Protein AF-A0A8J8C0B4-F1 (afdb_monomer)

Secondary structure (DSSP, 8-state):
--------PPSS-EEEEEEEE-SS---TTS-EEEEEEEES--THHHHHHHHHHHHHHHTT-HHHHHHHHHHHHHHHHHTT-HHHHHHHHHHHHHHHHHHHHHHHHHHHHHHHHTT-HHHHHHHHHHHHHHHHHHT-HHHHHHHHHHHHHHHHHHHT---HHHHHHHHHHHHHHHHHHHHHHHTS------------------------------PPP--------------THHHHHHHHHHHHHHHHS-HHHHHH-HHHHHHHHHHHHHHHHHSPPSS-HHHHHHHHHHHHHHHHHHHS--

Radius of gyration: 40.55 Å; Cα contacts (8 Å, |Δi|>4): 264; chains: 1; bounding box: 130×54×114 Å

Mean predicted aligned error: 18.93 Å

Foldseek 3Di:
DDDDDDDDDDQDWDKDKDWDADDDDPPPPDRIDIDIDIQADDLVQLVVLQLVLLVCVVVLVLVSSLVSLVVSLVSCVNRSNPLSNVLSVVSNVLSVLSVQLVVLQVQLVVCVVVVVLVSSLVSLVVSLVSCVVLLQVQSNVVSVVSNVVSVVSVVPPPPVVVVVVVVVVVVVVVVVVVVVVVVDDDDDDDDDDDDDDDDDDDDDDDDDDDDDDDDDDDDDDPPPPPPPPPDCVVLVVLLVLLVVLLVCLDLVNCSVPLSVLSSSLSNSVNVLVVDDPPPDPVSNVSSVVSSVVSCCSNSNDD

Nearest PDB structures (foldseek):
  4wnd-assembly1_A  TM=2.593E-01  e=3.132E-01  Homo sapiens
  8w15-assembly1_B  TM=2.850E-01  e=1.643E+00  Homo sapiens
  8e0m-assembly4_L  TM=2.192E-01  e=2.899E+00  synthetic construct

Solvent-accessible surface area (backbone atoms only — not comparable to full-atom values): 17662 Å² total; per-residue (Å²): 131,93,84,86,87,86,85,82,84,71,96,62,78,45,74,50,72,50,74,50,71,69,89,83,70,96,60,93,82,74,55,65,56,72,50,76,49,68,45,43,81,76,53,66,65,23,54,50,32,38,53,52,16,52,54,29,44,77,70,69,39,25,70,63,14,24,56,27,13,50,52,14,20,52,44,17,51,76,43,69,35,62,67,57,18,54,53,22,46,52,52,23,52,50,22,50,53,50,43,52,26,50,50,28,41,52,52,13,50,52,28,41,77,70,68,38,22,70,63,11,28,53,26,15,47,54,18,18,52,48,24,51,75,56,22,32,48,49,61,17,48,56,25,46,52,54,22,52,54,23,52,55,60,58,72,61,72,70,57,68,71,56,57,56,51,53,54,52,52,54,50,50,52,52,51,53,54,53,56,60,61,66,73,67,73,88,83,92,86,92,85,88,83,91,80,89,88,88,87,80,84,88,82,88,85,84,86,84,88,88,82,90,80,81,88,75,90,70,92,73,72,86,71,70,71,71,75,75,81,77,52,75,62,58,59,52,52,50,38,50,53,43,51,53,45,53,68,65,56,35,69,73,48,30,74,79,36,43,72,61,48,48,21,51,51,37,34,49,58,33,52,57,74,71,53,88,79,88,79,52,68,66,60,52,48,50,41,54,49,44,51,51,50,47,46,40,61,74,72,42,86,129

pLDDT: mean 75.46, std 19.31, range [35.81, 98.38]

Structure (mmCIF, N/CA/C/O backbone):
data_AF-A0A8J8C0B4-F1
#
_entry.id   AF-A0A8J8C0B4-F1
#
loop_
_atom_site.group_PDB
_atom_site.id
_atom_site.type_symbol
_atom_site.label_atom_id
_atom_site.label_alt_id
_atom_site.label_comp_id
_atom_site.label_asym_id
_atom_site.label_entity_id
_atom_site.label_seq_id
_atom_site.pdbx_PDB_ins_code
_atom_site.Cartn_x
_atom_site.Cartn_y
_atom_site.Cartn_z
_atom_site.occupancy
_atom_site.B_iso_or_equiv
_atom_site.auth_seq_id
_atom_site.auth_comp_id
_atom_site.auth_asym_id
_atom_site.auth_atom_id
_atom_site.pdbx_PDB_model_num
ATOM 1 N N . GLN A 1 1 ? 39.413 18.995 -41.056 1.00 56.25 1 GLN A N 1
ATOM 2 C CA . GLN A 1 1 ? 38.089 19.654 -41.024 1.00 56.25 1 GLN A CA 1
ATOM 3 C C . GLN A 1 1 ? 37.265 18.988 -39.928 1.00 56.25 1 GLN A C 1
ATOM 5 O O . GLN A 1 1 ? 37.311 17.763 -39.871 1.00 56.25 1 GLN A O 1
ATOM 10 N N . PRO A 1 2 ? 36.587 19.730 -39.035 1.00 51.44 2 PRO A N 1
ATOM 11 C CA . PRO A 1 2 ? 35.662 19.121 -38.083 1.00 51.44 2 PRO A CA 1
ATOM 12 C C . PRO A 1 2 ? 34.475 18.519 -38.846 1.00 51.44 2 PRO A C 1
ATOM 14 O O . PRO A 1 2 ? 33.889 19.184 -39.698 1.00 51.44 2 PRO A O 1
ATOM 17 N N . MET A 1 3 ? 34.154 17.255 -38.571 1.00 57.78 3 MET A N 1
ATOM 18 C CA . MET A 1 3 ? 32.942 16.606 -39.070 1.00 57.78 3 MET A CA 1
ATOM 19 C C . MET A 1 3 ? 31.883 16.646 -37.971 1.00 57.78 3 MET A C 1
ATOM 21 O O . MET A 1 3 ? 32.140 16.200 -36.854 1.00 57.78 3 MET A O 1
ATOM 25 N N . THR A 1 4 ? 30.705 17.173 -38.295 1.00 50.66 4 THR A N 1
ATOM 26 C CA . THR A 1 4 ? 29.553 17.214 -37.390 1.00 50.66 4 THR A CA 1
ATOM 27 C C . THR A 1 4 ? 28.486 16.271 -37.917 1.00 50.66 4 THR A C 1
ATOM 29 O O . THR A 1 4 ? 28.087 16.374 -39.076 1.00 50.66 4 THR A O 1
ATOM 32 N N . PHE A 1 5 ? 28.001 15.375 -37.062 1.00 61.62 5 PHE A N 1
ATOM 33 C CA . PHE A 1 5 ? 26.911 14.459 -37.380 1.00 61.62 5 PHE A CA 1
ATOM 34 C C . PHE A 1 5 ? 25.699 14.820 -36.519 1.00 61.62 5 PHE A C 1
ATOM 36 O O . PHE A 1 5 ? 25.819 14.935 -35.300 1.00 61.62 5 PHE A O 1
ATOM 43 N N . GLY A 1 6 ? 24.542 15.018 -37.152 1.00 51.38 6 GLY A N 1
ATOM 44 C CA . GLY A 1 6 ? 23.262 15.226 -36.478 1.00 51.38 6 GLY A CA 1
ATOM 45 C C . GLY A 1 6 ? 22.379 14.000 -36.664 1.00 51.38 6 GLY A C 1
ATOM 46 O O . GLY A 1 6 ? 22.254 13.494 -37.776 1.00 51.38 6 GLY A O 1
ATOM 47 N N . TRP A 1 7 ? 21.774 13.518 -35.586 1.00 66.62 7 TRP A N 1
ATOM 48 C CA . TRP A 1 7 ? 20.836 12.402 -35.627 1.00 66.62 7 TRP A CA 1
ATOM 49 C C . TRP A 1 7 ? 19.688 12.663 -34.648 1.00 66.62 7 TRP A C 1
ATOM 51 O O . TRP A 1 7 ? 19.835 13.428 -33.693 1.00 66.62 7 TRP A O 1
ATOM 61 N N . ARG A 1 8 ? 18.528 12.058 -34.912 1.00 52.81 8 ARG A N 1
ATOM 62 C CA . ARG A 1 8 ? 17.338 12.136 -34.060 1.00 52.81 8 ARG A CA 1
ATOM 63 C C . ARG A 1 8 ? 16.924 10.712 -33.714 1.00 52.81 8 ARG A C 1
ATOM 65 O O . ARG A 1 8 ? 16.610 9.947 -34.619 1.00 52.81 8 ARG A O 1
ATOM 72 N N . ALA A 1 9 ? 16.985 10.362 -32.433 1.00 59.25 9 ALA A N 1
ATOM 73 C CA . ALA A 1 9 ? 16.473 9.089 -31.938 1.00 59.25 9 ALA A CA 1
ATOM 74 C C . ALA A 1 9 ? 14.942 9.129 -31.886 1.00 59.25 9 ALA A C 1
ATOM 76 O O . ALA A 1 9 ? 14.369 10.156 -31.512 1.00 59.25 9 ALA A O 1
ATOM 77 N N . GLU A 1 10 ? 14.298 8.012 -32.201 1.00 55.22 10 GLU A N 1
ATOM 78 C CA . GLU A 1 10 ? 12.919 7.748 -31.780 1.00 55.22 10 GLU A CA 1
ATOM 79 C C . GLU A 1 10 ? 12.921 7.140 -30.365 1.00 55.22 10 GLU A C 1
ATOM 81 O O . GLU A 1 10 ? 13.976 6.769 -29.845 1.00 55.22 10 GLU A O 1
ATOM 86 N N . SER A 1 11 ? 11.761 7.059 -29.704 1.00 47.38 11 SER A N 1
ATOM 87 C CA . SER A 1 11 ? 11.676 6.453 -28.369 1.00 47.38 11 SER A CA 1
ATOM 88 C C . SER A 1 11 ? 12.025 4.961 -28.422 1.00 47.38 11 SER A C 1
ATOM 90 O O . SER A 1 11 ? 11.384 4.214 -29.160 1.00 47.38 11 SER A O 1
ATOM 92 N N . GLY A 1 12 ? 12.993 4.524 -27.616 1.00 54.31 12 GLY A N 1
ATOM 93 C CA . GLY A 1 12 ? 13.420 3.125 -27.517 1.00 54.31 12 GLY A CA 1
ATOM 94 C C . GLY A 1 12 ? 14.940 2.977 -27.434 1.00 54.31 12 GLY A C 1
ATOM 95 O O . GLY A 1 12 ? 15.675 3.965 -27.405 1.00 54.31 12 GLY A O 1
ATOM 96 N N . THR A 1 13 ? 15.422 1.735 -27.400 1.00 51.53 13 THR A N 1
ATOM 97 C CA . THR A 1 13 ? 16.859 1.434 -27.372 1.00 51.53 13 THR A CA 1
ATOM 98 C C . THR A 1 13 ? 17.476 1.734 -28.735 1.00 51.53 13 THR A C 1
ATOM 100 O O . THR A 1 13 ? 17.214 1.045 -29.721 1.00 51.53 13 THR A O 1
ATOM 103 N N . SER A 1 14 ? 18.316 2.765 -28.800 1.00 58.44 14 SER A N 1
ATOM 104 C CA . SER A 1 14 ? 19.006 3.177 -30.023 1.00 58.44 14 SER A CA 1
ATOM 105 C C . SER A 1 14 ? 20.505 2.965 -29.867 1.00 58.44 14 SER A C 1
ATOM 107 O O . SER A 1 14 ? 21.137 3.533 -28.978 1.00 58.44 14 SER A O 1
ATOM 109 N N . SER A 1 15 ? 21.112 2.166 -30.746 1.00 54.78 15 SER A N 1
ATOM 110 C CA . SER A 1 15 ? 22.567 2.005 -30.770 1.00 54.78 15 SER A CA 1
ATOM 111 C C . SER A 1 15 ? 23.175 2.736 -31.957 1.00 54.78 15 SER A C 1
ATOM 113 O O . SER A 1 15 ? 22.942 2.354 -33.105 1.00 54.78 15 SER A O 1
ATOM 115 N N . LEU A 1 16 ? 24.004 3.738 -31.680 1.00 61.25 16 LEU A N 1
ATOM 116 C CA . LEU A 1 16 ? 24.853 4.368 -32.680 1.00 61.25 16 LEU A CA 1
ATOM 117 C C . LEU A 1 16 ? 26.211 3.666 -32.685 1.00 61.25 16 LEU A C 1
ATOM 119 O O . LEU A 1 16 ? 26.885 3.583 -31.658 1.00 61.25 16 LEU A O 1
ATOM 123 N N . VAL A 1 17 ? 26.632 3.171 -33.848 1.00 60.66 17 VAL A N 1
ATOM 124 C CA . VAL A 1 17 ? 27.981 2.630 -34.037 1.00 60.66 17 VAL A CA 1
ATOM 125 C C . VAL A 1 17 ? 28.739 3.566 -34.961 1.00 60.66 17 VAL A C 1
ATOM 127 O O .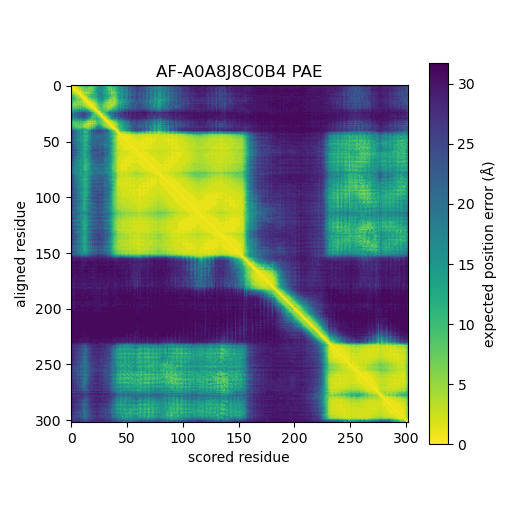 VAL A 1 17 ? 28.449 3.635 -36.153 1.00 60.66 17 VAL A O 1
ATOM 130 N N . VAL A 1 18 ? 29.723 4.275 -34.415 1.00 69.56 18 VAL A N 1
ATOM 131 C CA . VAL A 1 18 ? 30.643 5.086 -35.217 1.00 69.56 18 VAL A CA 1
ATOM 132 C C . VAL A 1 18 ? 31.837 4.213 -35.579 1.00 69.56 18 VAL A C 1
ATOM 134 O O . VAL A 1 18 ? 32.512 3.694 -34.689 1.00 69.56 18 VAL A O 1
ATOM 137 N N . ARG A 1 19 ? 32.082 4.035 -36.882 1.00 60.25 19 ARG A N 1
ATOM 138 C CA . ARG A 1 19 ? 33.270 3.353 -37.410 1.00 60.25 19 ARG A CA 1
ATOM 139 C C . ARG A 1 19 ? 34.129 4.358 -38.159 1.00 60.25 19 ARG A C 1
ATOM 141 O O . ARG A 1 19 ? 33.659 4.967 -39.115 1.00 60.25 19 ARG A O 1
ATOM 148 N N . ALA A 1 20 ? 35.379 4.500 -37.743 1.00 63.88 20 ALA A N 1
ATOM 149 C CA . ALA A 1 20 ? 36.393 5.188 -38.527 1.00 63.88 20 ALA A CA 1
ATOM 150 C C . ALA A 1 20 ? 37.297 4.133 -39.171 1.00 63.88 20 ALA A C 1
ATOM 152 O O . ALA A 1 20 ? 37.806 3.264 -38.465 1.00 63.88 20 ALA A O 1
ATOM 153 N N . GLN A 1 21 ? 37.467 4.203 -40.492 1.00 61.19 21 GLN A N 1
ATOM 154 C CA . GLN A 1 21 ? 38.394 3.362 -41.246 1.00 61.19 21 GLN A CA 1
ATOM 155 C C . GLN A 1 21 ? 39.428 4.268 -41.912 1.00 61.19 21 GLN A C 1
ATOM 157 O O . GLN A 1 21 ? 39.061 5.179 -42.655 1.00 61.19 21 GLN A O 1
ATOM 162 N N . ALA A 1 22 ? 40.708 4.046 -41.625 1.00 57.25 22 ALA A N 1
ATOM 163 C CA . ALA A 1 22 ? 41.782 4.753 -42.309 1.00 57.25 22 ALA A CA 1
ATOM 164 C C . ALA A 1 22 ? 41.996 4.123 -43.694 1.00 57.25 22 ALA A C 1
ATOM 166 O O . ALA A 1 22 ? 42.297 2.938 -43.811 1.00 57.25 22 ALA A O 1
ATOM 167 N N . THR A 1 23 ? 41.816 4.899 -44.762 1.00 55.62 23 THR A N 1
ATOM 168 C CA . THR A 1 23 ? 42.143 4.459 -46.124 1.00 55.62 23 THR A CA 1
ATOM 169 C C . THR A 1 23 ? 43.626 4.728 -46.356 1.00 55.62 23 THR A C 1
ATOM 171 O O . THR A 1 23 ? 43.994 5.869 -46.634 1.00 55.62 23 THR A O 1
ATOM 174 N N . GLY A 1 24 ? 44.498 3.728 -46.200 1.00 56.75 24 GLY A N 1
ATOM 175 C CA . GLY A 1 24 ? 45.920 3.990 -46.441 1.00 56.75 24 GLY A CA 1
ATOM 176 C C . GLY A 1 24 ? 46.943 2.889 -46.210 1.00 56.75 24 GLY A C 1
ATOM 177 O O . GLY A 1 24 ? 48.033 3.033 -46.753 1.00 56.75 24 GLY A O 1
ATOM 178 N N . ASP A 1 25 ? 46.651 1.804 -45.493 1.00 51.16 25 ASP A N 1
ATOM 179 C CA . ASP A 1 25 ? 47.644 0.739 -45.326 1.00 51.16 25 ASP A CA 1
ATOM 180 C C . ASP A 1 25 ? 47.007 -0.646 -45.479 1.00 51.16 25 ASP A C 1
ATOM 182 O O . ASP A 1 25 ? 45.955 -0.946 -44.919 1.00 51.16 25 ASP A O 1
ATOM 186 N N . ASN A 1 26 ? 47.623 -1.513 -46.284 1.00 54.62 26 ASN A N 1
ATOM 187 C CA . ASN A 1 26 ? 47.104 -2.848 -46.625 1.00 54.62 26 ASN A CA 1
ATOM 188 C C . ASN A 1 26 ? 47.262 -3.857 -45.469 1.00 54.62 26 ASN A C 1
ATOM 190 O O . ASN A 1 26 ? 47.312 -5.070 -45.677 1.00 54.62 26 ASN A O 1
ATOM 194 N N . ASN A 1 27 ? 47.361 -3.371 -44.233 1.00 55.53 27 ASN A N 1
ATOM 195 C CA . ASN A 1 27 ? 47.565 -4.190 -43.056 1.00 55.53 27 ASN A CA 1
ATOM 196 C C . ASN A 1 27 ? 46.212 -4.423 -42.370 1.00 55.53 27 ASN A C 1
ATOM 198 O O . ASN A 1 27 ? 45.826 -3.745 -41.423 1.00 55.53 27 ASN A O 1
ATOM 202 N N . HIS A 1 28 ? 45.472 -5.414 -42.873 1.00 51.78 28 HIS A N 1
ATOM 203 C CA . HIS A 1 28 ? 44.084 -5.764 -42.521 1.00 51.78 28 HIS A CA 1
ATOM 204 C C . HIS A 1 28 ? 43.806 -6.135 -41.046 1.00 51.78 28 HIS A C 1
ATOM 206 O O . HIS A 1 28 ? 42.769 -6.729 -40.751 1.00 51.78 28 HIS A O 1
ATOM 212 N N . LYS A 1 29 ? 44.713 -5.849 -40.107 1.00 51.75 29 LYS A N 1
ATOM 213 C CA . LYS A 1 29 ? 44.614 -6.302 -38.716 1.00 51.75 29 LYS A CA 1
ATOM 214 C C . LYS A 1 29 ? 44.237 -5.224 -37.699 1.00 51.75 29 LYS A C 1
ATOM 216 O O . LYS A 1 29 ? 43.914 -5.626 -36.587 1.00 51.75 29 LYS A O 1
ATOM 221 N N . ASN A 1 30 ? 44.250 -3.917 -38.013 1.00 51.94 30 ASN A N 1
ATOM 222 C CA . ASN A 1 30 ? 44.009 -2.919 -36.952 1.00 51.94 30 ASN A CA 1
ATOM 223 C C . ASN A 1 30 ? 43.432 -1.536 -37.336 1.00 51.94 30 ASN A C 1
ATOM 225 O O . ASN A 1 30 ? 43.470 -0.629 -36.510 1.00 51.94 30 ASN A O 1
ATOM 229 N N . ASP A 1 31 ? 42.852 -1.353 -38.524 1.00 51.34 31 ASP A N 1
ATOM 230 C CA . ASP A 1 31 ? 42.525 0.005 -39.016 1.00 51.34 31 ASP A CA 1
ATOM 231 C C . ASP A 1 31 ? 41.074 0.458 -38.784 1.00 51.34 31 ASP A C 1
ATOM 233 O O . ASP A 1 31 ? 40.619 1.437 -39.381 1.00 51.34 31 ASP A O 1
ATOM 237 N N . SER A 1 32 ? 40.327 -0.227 -37.911 1.00 55.44 32 SER A N 1
ATOM 238 C CA . SER A 1 32 ? 38.959 0.169 -37.562 1.00 55.44 32 SER A CA 1
ATOM 239 C C . SER A 1 32 ? 38.788 0.380 -36.062 1.00 55.44 32 SER A C 1
ATOM 241 O O . SER A 1 32 ? 38.762 -0.584 -35.295 1.00 55.44 32 SER A O 1
ATOM 243 N N . VAL A 1 33 ? 38.580 1.630 -35.646 1.00 56.81 33 VAL A N 1
ATOM 244 C CA . VAL A 1 33 ? 38.075 1.944 -34.303 1.00 56.81 33 VAL A CA 1
ATOM 245 C C . VAL A 1 33 ? 36.556 2.024 -34.391 1.00 56.81 33 VAL A C 1
ATOM 247 O O . VAL A 1 33 ? 36.007 2.809 -35.167 1.00 56.81 33 VAL A O 1
ATOM 250 N N . SER A 1 34 ? 35.878 1.175 -33.619 1.00 56.34 34 SER A N 1
ATOM 251 C CA . SER A 1 34 ? 34.421 1.188 -33.484 1.00 56.34 34 SER A CA 1
ATOM 252 C C . SER A 1 34 ? 34.050 1.620 -32.073 1.00 56.34 34 SER A C 1
ATOM 254 O O . SER A 1 34 ? 34.432 0.955 -31.112 1.00 56.34 34 SER A O 1
ATOM 256 N N . GLN A 1 35 ? 33.275 2.694 -31.943 1.00 56.97 35 GLN A N 1
ATOM 257 C CA . GLN A 1 35 ? 32.671 3.087 -30.672 1.00 56.97 35 GLN A CA 1
ATOM 258 C C . GLN A 1 35 ? 31.161 2.877 -30.767 1.00 56.97 35 GLN A C 1
ATOM 260 O O . GLN A 1 35 ? 30.484 3.510 -31.579 1.00 56.97 35 GLN A O 1
ATOM 265 N N . LYS A 1 36 ? 30.640 1.948 -29.958 1.00 56.97 36 LYS A N 1
ATOM 266 C CA . LYS A 1 36 ? 29.199 1.744 -29.793 1.00 56.97 36 LYS A CA 1
ATOM 267 C C . LYS A 1 36 ? 28.720 2.650 -28.664 1.00 56.97 36 LYS A C 1
ATOM 269 O O . LYS A 1 36 ? 29.148 2.490 -27.525 1.00 56.97 36 LYS A O 1
ATOM 274 N N . ILE A 1 37 ? 27.839 3.584 -28.989 1.00 60.34 37 ILE A N 1
ATOM 275 C CA . ILE A 1 37 ? 27.120 4.416 -28.030 1.00 60.34 37 ILE A CA 1
ATOM 276 C C . ILE A 1 37 ? 25.691 3.878 -28.009 1.00 60.34 37 ILE A C 1
ATOM 278 O O . ILE A 1 37 ? 24.947 4.038 -28.976 1.00 60.34 37 ILE A O 1
ATOM 282 N N . THR A 1 38 ? 25.334 3.171 -26.940 1.00 54.09 38 THR A N 1
ATOM 283 C CA . THR A 1 38 ? 23.952 2.742 -26.703 1.00 54.09 38 THR A CA 1
ATOM 284 C C . THR A 1 38 ? 23.260 3.836 -25.901 1.00 54.09 38 THR A C 1
ATOM 286 O O . THR A 1 38 ? 23.748 4.226 -24.842 1.00 54.09 38 THR A O 1
ATOM 289 N N . LEU A 1 39 ? 22.161 4.362 -26.429 1.00 56.50 39 LEU A N 1
ATOM 290 C CA . LEU A 1 39 ? 21.291 5.312 -25.748 1.00 56.50 39 LEU A CA 1
ATOM 291 C C . LE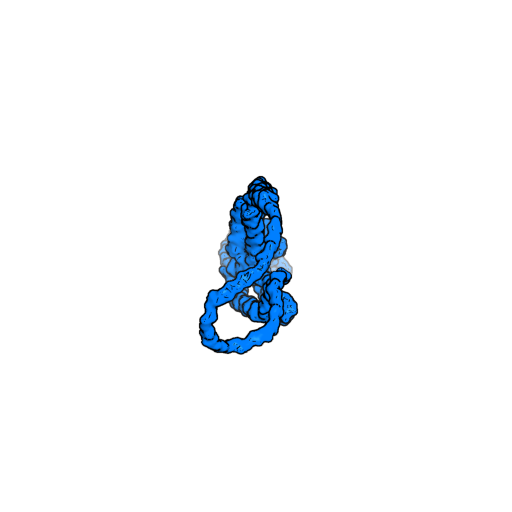U A 1 39 ? 19.973 4.596 -25.453 1.00 56.50 39 LEU A C 1
ATOM 293 O O . LEU A 1 39 ? 19.354 4.033 -26.358 1.00 56.50 39 LEU A O 1
ATOM 297 N N . GLY A 1 40 ? 19.598 4.584 -24.173 1.00 57.31 40 GLY A N 1
ATOM 298 C CA . GLY A 1 40 ? 18.617 3.647 -23.622 1.00 57.31 40 GLY A CA 1
ATOM 299 C C . GLY A 1 40 ? 19.266 2.309 -23.244 1.00 57.31 40 GLY A C 1
ATOM 300 O O . GLY A 1 40 ? 20.161 1.842 -23.936 1.00 57.31 40 GLY A O 1
ATOM 301 N N . GLU A 1 41 ? 18.809 1.725 -22.134 1.00 59.03 41 GLU A N 1
ATOM 302 C CA . GLU A 1 41 ? 19.311 0.506 -21.466 1.00 59.03 41 GLU A CA 1
ATOM 303 C C . GLU A 1 41 ? 20.616 0.632 -20.660 1.00 59.03 41 GLU A C 1
ATOM 305 O O . GLU A 1 41 ? 21.689 0.190 -21.058 1.00 59.03 41 GLU A O 1
ATOM 310 N N . THR A 1 42 ? 20.454 1.100 -19.421 1.00 60.94 42 THR A N 1
ATOM 311 C CA . THR A 1 42 ? 20.563 0.197 -18.260 1.00 60.94 42 THR A CA 1
ATOM 312 C C . THR A 1 42 ? 19.527 0.626 -17.221 1.00 60.94 42 THR A C 1
ATOM 314 O O . THR A 1 42 ? 19.818 1.444 -16.351 1.00 60.94 42 THR A O 1
ATOM 317 N N . THR A 1 43 ? 18.302 0.094 -17.303 1.00 70.56 43 THR A N 1
ATOM 318 C CA . THR A 1 43 ? 17.301 0.251 -16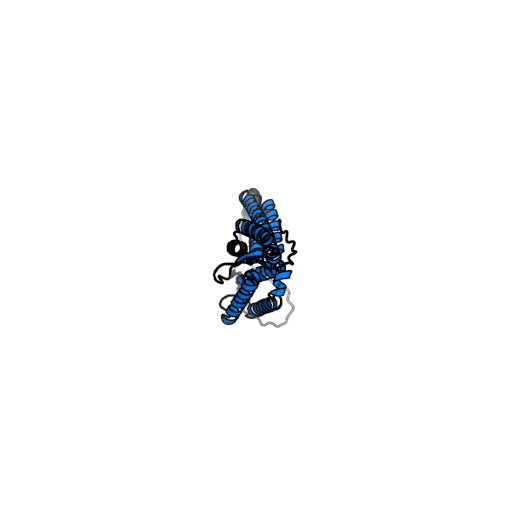.230 1.00 70.56 43 THR A CA 1
ATOM 319 C C . THR A 1 43 ? 17.655 -0.573 -14.999 1.00 70.56 43 THR A C 1
ATOM 321 O O . THR A 1 43 ? 17.037 -0.377 -13.968 1.00 70.56 43 THR A O 1
ATOM 324 N N . SER A 1 44 ? 18.689 -1.420 -15.050 1.00 78.50 44 SER A N 1
ATOM 325 C CA . SER A 1 44 ? 19.051 -2.355 -13.977 1.00 78.50 44 SER A CA 1
ATOM 326 C C . SER A 1 44 ? 19.135 -1.719 -12.585 1.00 78.50 44 SER A C 1
ATOM 328 O O . SER A 1 44 ? 18.733 -2.329 -11.593 1.00 78.50 44 SER A O 1
ATOM 330 N N . GLN A 1 45 ? 19.620 -0.478 -12.490 1.00 84.19 45 GLN A N 1
ATOM 331 C CA . GLN A 1 45 ? 19.625 0.261 -11.230 1.00 84.19 45 GLN A CA 1
ATOM 332 C C . GLN A 1 45 ? 18.216 0.720 -10.815 1.00 84.19 45 GLN A C 1
ATOM 334 O O . GLN A 1 45 ? 17.872 0.612 -9.640 1.00 84.19 45 GLN A O 1
ATOM 339 N N . ALA A 1 46 ? 17.405 1.207 -11.758 1.00 88.12 46 ALA A N 1
ATOM 340 C CA . ALA A 1 46 ? 16.008 1.575 -11.531 1.00 88.12 46 ALA A CA 1
ATOM 341 C C . ALA A 1 46 ? 15.161 0.354 -11.131 1.00 88.12 46 ALA A C 1
ATOM 343 O O . ALA A 1 46 ? 14.443 0.418 -10.138 1.00 88.12 46 ALA A O 1
ATOM 344 N N . ASP A 1 47 ? 15.333 -0.774 -11.820 1.00 87.38 47 ASP A N 1
ATOM 345 C CA . ASP A 1 47 ? 14.658 -2.046 -11.548 1.00 87.38 47 ASP A CA 1
ATOM 346 C C . ASP A 1 47 ? 15.008 -2.551 -10.142 1.00 87.38 47 ASP A C 1
ATOM 348 O O . ASP A 1 47 ? 14.142 -2.977 -9.379 1.00 87.38 47 ASP A O 1
ATOM 352 N N . SER A 1 48 ? 16.285 -2.457 -9.753 1.00 88.19 48 SER A N 1
ATOM 353 C CA . SER A 1 48 ? 16.734 -2.813 -8.404 1.00 88.19 48 SER A CA 1
ATOM 354 C C . SER A 1 48 ? 16.086 -1.936 -7.330 1.00 88.19 48 SER A C 1
ATOM 356 O O . SER A 1 48 ? 15.601 -2.458 -6.325 1.00 88.19 48 SER A O 1
ATOM 358 N N . LEU A 1 49 ? 16.034 -0.616 -7.541 1.00 92.81 49 LEU A N 1
ATOM 359 C CA . LEU A 1 49 ? 15.372 0.315 -6.622 1.00 92.81 49 LEU A CA 1
ATOM 360 C C . LEU A 1 49 ? 13.872 0.027 -6.520 1.00 92.81 49 LEU A C 1
ATOM 362 O O . LEU A 1 49 ? 13.335 -0.039 -5.417 1.00 92.81 49 LEU A O 1
ATOM 366 N N . PHE A 1 50 ? 13.218 -0.199 -7.657 1.00 92.56 50 PHE A N 1
ATOM 367 C CA . PHE A 1 50 ? 11.796 -0.507 -7.729 1.00 92.56 50 PHE A CA 1
ATOM 368 C C . PHE A 1 50 ? 11.466 -1.803 -6.976 1.00 92.56 50 PHE A C 1
ATOM 370 O O . PHE A 1 50 ? 10.591 -1.811 -6.113 1.00 92.56 50 PHE A O 1
ATOM 377 N N . ASN A 1 51 ? 12.228 -2.875 -7.205 1.00 89.81 51 ASN A N 1
ATOM 378 C CA . ASN A 1 51 ? 12.036 -4.158 -6.524 1.00 89.81 51 ASN A CA 1
ATOM 379 C C . ASN A 1 51 ? 12.314 -4.085 -5.014 1.00 89.81 51 ASN A C 1
ATOM 381 O O . ASN A 1 51 ? 11.615 -4.711 -4.215 1.00 89.81 51 ASN A O 1
ATOM 385 N N . GLN A 1 52 ? 13.306 -3.296 -4.591 1.00 92.06 52 GLN A N 1
ATOM 386 C CA . GLN A 1 52 ? 13.516 -3.018 -3.168 1.00 92.06 52 GLN A CA 1
ATOM 387 C C . GLN A 1 52 ? 12.333 -2.236 -2.574 1.00 92.06 52 GLN A C 1
ATOM 389 O O . GLN A 1 52 ? 11.887 -2.554 -1.471 1.00 92.06 52 GLN A O 1
ATOM 394 N N . GLY A 1 53 ? 11.788 -1.270 -3.321 1.00 94.00 53 GLY A N 1
ATOM 395 C CA . GLY A 1 53 ? 10.573 -0.536 -2.969 1.00 94.00 53 GLY A CA 1
ATOM 396 C C . GLY A 1 53 ? 9.388 -1.469 -2.744 1.00 94.00 53 GLY A C 1
ATOM 397 O O . GLY A 1 53 ? 8.747 -1.395 -1.699 1.00 94.00 53 GLY A O 1
ATOM 398 N N . LEU A 1 54 ? 9.162 -2.413 -3.661 1.00 89.38 54 LEU A N 1
ATOM 399 C CA . LEU A 1 54 ? 8.121 -3.438 -3.539 1.00 89.38 54 LEU A CA 1
ATOM 400 C C . LEU A 1 54 ? 8.292 -4.303 -2.284 1.00 89.38 54 LEU A C 1
ATOM 402 O O . LEU A 1 54 ? 7.328 -4.548 -1.562 1.00 89.38 54 LEU A O 1
ATOM 406 N N . SER A 1 55 ? 9.522 -4.724 -1.980 1.00 90.88 55 SER A N 1
ATOM 407 C CA . SER A 1 55 ? 9.811 -5.501 -0.769 1.00 90.88 55 SER A CA 1
ATOM 408 C C . SER A 1 55 ? 9.500 -4.718 0.510 1.00 90.88 55 SER A C 1
ATOM 410 O O . SER A 1 55 ? 8.917 -5.264 1.449 1.00 90.88 55 SER A O 1
ATOM 412 N N . LEU A 1 56 ? 9.848 -3.429 0.562 1.00 91.75 56 LEU A N 1
ATOM 413 C CA . LEU A 1 56 ? 9.521 -2.571 1.705 1.00 91.75 56 LEU A CA 1
ATOM 414 C C . LEU A 1 56 ? 8.022 -2.271 1.793 1.00 91.75 56 LEU A C 1
ATOM 416 O O . LEU A 1 56 ? 7.482 -2.230 2.898 1.00 91.75 56 LEU A O 1
ATOM 420 N N . PHE A 1 57 ? 7.352 -2.114 0.653 1.00 91.81 57 PHE A N 1
ATOM 421 C CA . PHE A 1 57 ? 5.905 -1.941 0.578 1.00 91.81 57 PHE A CA 1
ATOM 422 C C . PHE A 1 57 ? 5.175 -3.151 1.172 1.00 91.81 57 PHE A C 1
ATOM 424 O O . PHE A 1 57 ? 4.353 -2.986 2.067 1.00 91.81 57 PHE A O 1
ATOM 431 N N . ALA A 1 58 ? 5.556 -4.369 0.774 1.00 85.56 58 ALA A N 1
ATOM 432 C CA . ALA A 1 58 ? 4.997 -5.608 1.320 1.00 85.56 58 ALA A CA 1
ATOM 433 C C . ALA A 1 58 ? 5.262 -5.784 2.831 1.00 85.56 58 ALA A C 1
ATOM 435 O O . ALA A 1 58 ? 4.498 -6.440 3.532 1.00 85.56 58 ALA A O 1
ATOM 436 N N . GLN A 1 59 ? 6.331 -5.176 3.357 1.00 88.75 59 GLN A N 1
ATOM 437 C CA . GLN A 1 59 ? 6.632 -5.140 4.794 1.00 88.75 59 GLN A CA 1
ATOM 438 C C . GLN A 1 59 ? 5.865 -4.041 5.556 1.00 88.75 59 GLN A C 1
ATOM 440 O O . GLN A 1 59 ? 6.080 -3.880 6.758 1.00 88.75 59 GLN A O 1
ATOM 445 N N . GLY A 1 60 ? 5.032 -3.242 4.883 1.00 89.38 60 GLY A N 1
ATOM 446 C CA . GLY A 1 60 ? 4.325 -2.104 5.476 1.00 89.38 60 GLY A CA 1
ATOM 447 C C . GLY A 1 60 ? 5.211 -0.884 5.766 1.00 89.38 60 GLY A C 1
ATOM 448 O O . GLY A 1 60 ? 4.797 0.035 6.473 1.00 89.38 60 GLY A O 1
ATOM 449 N N . LYS A 1 61 ? 6.444 -0.850 5.240 1.00 94.19 61 LYS A N 1
ATOM 450 C CA . LYS A 1 61 ? 7.417 0.242 5.432 1.00 94.19 61 LYS A CA 1
ATOM 451 C C . LYS A 1 61 ? 7.245 1.317 4.359 1.00 94.19 61 LYS A C 1
ATOM 453 O O . LYS A 1 61 ? 8.170 1.622 3.603 1.00 94.19 61 LYS A O 1
ATOM 458 N N . TYR A 1 62 ? 6.053 1.903 4.301 1.00 95.25 62 TYR A N 1
ATOM 459 C CA . TYR A 1 62 ? 5.621 2.757 3.191 1.00 95.25 62 TYR A CA 1
ATOM 460 C C . TYR A 1 62 ? 6.474 4.015 2.996 1.00 95.25 62 TYR A C 1
ATOM 462 O O . TYR A 1 62 ? 6.789 4.351 1.862 1.00 95.25 62 TYR A O 1
ATOM 470 N N . ALA A 1 63 ? 6.940 4.663 4.068 1.00 94.81 63 ALA A N 1
ATOM 471 C CA . ALA A 1 63 ? 7.804 5.846 3.954 1.00 94.81 63 ALA A CA 1
ATOM 472 C C . ALA A 1 63 ? 9.164 5.535 3.293 1.00 94.81 63 ALA A C 1
ATOM 474 O O . ALA A 1 63 ? 9.669 6.301 2.470 1.00 94.81 63 ALA A O 1
ATOM 475 N N . GLN A 1 64 ? 9.756 4.381 3.620 1.00 93.75 64 GLN A N 1
ATOM 476 C CA . GLN A 1 64 ? 11.011 3.948 2.998 1.00 93.75 64 GLN A CA 1
ATOM 477 C C . GLN A 1 64 ? 10.775 3.504 1.550 1.00 93.75 64 GLN A C 1
ATOM 479 O O . GLN A 1 64 ? 11.544 3.867 0.660 1.00 93.75 64 GLN A O 1
ATOM 484 N N . ALA A 1 65 ? 9.683 2.772 1.305 1.00 95.25 65 ALA A N 1
ATOM 485 C CA . ALA A 1 65 ? 9.276 2.364 -0.034 1.00 95.25 65 ALA A CA 1
ATOM 486 C C . ALA A 1 65 ? 9.027 3.575 -0.949 1.00 95.25 65 ALA A C 1
ATOM 488 O O . ALA A 1 65 ? 9.510 3.588 -2.076 1.00 95.25 65 ALA A O 1
ATOM 489 N N . GLN A 1 66 ? 8.367 4.627 -0.450 1.00 95.62 66 GLN A N 1
ATOM 490 C CA . GLN A 1 66 ? 8.129 5.878 -1.179 1.00 95.62 66 GLN A CA 1
ATOM 491 C C . GLN A 1 66 ? 9.432 6.476 -1.712 1.00 95.62 66 GLN A C 1
ATOM 493 O O . GLN A 1 66 ? 9.519 6.828 -2.884 1.00 95.62 66 GLN A O 1
ATOM 498 N N . SER A 1 67 ? 10.462 6.540 -0.866 1.00 94.88 67 SER A N 1
ATOM 499 C CA . SER A 1 67 ? 11.763 7.093 -1.251 1.00 94.88 67 SER A CA 1
ATOM 500 C C . SER A 1 67 ? 12.430 6.258 -2.348 1.00 94.88 67 SER A C 1
ATOM 502 O O . SER A 1 67 ? 13.044 6.801 -3.265 1.00 94.88 67 SER A O 1
ATOM 504 N N . LEU A 1 68 ? 12.304 4.928 -2.286 1.00 94.56 68 LEU A N 1
ATOM 505 C CA . LEU A 1 68 ? 12.827 4.033 -3.320 1.00 94.56 68 LEU A CA 1
ATOM 506 C C . LEU A 1 68 ? 12.071 4.168 -4.642 1.00 94.56 68 LEU A C 1
ATOM 508 O O . LEU A 1 68 ? 12.717 4.220 -5.687 1.00 94.56 68 LEU A O 1
ATOM 512 N N . PHE A 1 69 ? 10.742 4.281 -4.607 1.00 96.56 69 PHE A N 1
ATOM 513 C CA . PHE A 1 69 ? 9.944 4.509 -5.810 1.00 96.56 69 PHE A CA 1
ATOM 514 C C . PHE A 1 69 ? 10.221 5.876 -6.430 1.00 96.56 69 PHE A C 1
ATOM 516 O O . PHE A 1 69 ? 10.439 5.934 -7.632 1.00 96.56 69 PHE A O 1
ATOM 523 N N . SER A 1 70 ? 10.349 6.934 -5.627 1.00 96.00 70 SER A N 1
ATOM 524 C CA . SER A 1 70 ? 10.733 8.268 -6.109 1.00 96.00 70 SER A CA 1
ATOM 525 C C . SER A 1 70 ? 12.087 8.236 -6.834 1.00 96.00 70 SER A C 1
ATOM 527 O O . SER A 1 70 ? 12.227 8.702 -7.967 1.00 96.00 70 SER A O 1
ATOM 529 N N . ASN A 1 71 ? 13.081 7.564 -6.238 1.00 93.50 71 ASN A N 1
ATOM 530 C CA . ASN A 1 71 ? 14.380 7.357 -6.878 1.00 93.50 71 ASN A CA 1
ATOM 531 C C . ASN A 1 71 ? 14.274 6.507 -8.155 1.00 93.50 71 ASN A C 1
ATOM 533 O O . ASN A 1 71 ? 14.925 6.823 -9.150 1.00 93.50 71 ASN A O 1
ATOM 537 N N . ALA A 1 72 ? 13.464 5.446 -8.155 1.00 93.81 72 ALA A N 1
ATOM 538 C CA . ALA A 1 72 ? 13.234 4.622 -9.339 1.00 93.81 72 ALA A CA 1
ATOM 539 C C . ALA A 1 72 ? 12.579 5.434 -10.470 1.00 93.81 72 ALA A C 1
ATOM 541 O O . ALA A 1 72 ? 13.045 5.351 -11.604 1.00 93.81 72 ALA A O 1
ATOM 542 N N . THR A 1 73 ? 11.586 6.280 -10.172 1.00 94.00 73 THR A N 1
ATOM 543 C CA . THR A 1 73 ? 10.935 7.190 -11.130 1.00 94.00 73 THR A CA 1
ATOM 544 C C . THR A 1 73 ? 11.957 8.089 -11.821 1.00 94.00 73 THR A C 1
ATOM 546 O O . THR A 1 73 ? 11.966 8.183 -13.052 1.00 94.00 73 THR A O 1
ATOM 549 N N . ILE A 1 74 ? 12.860 8.705 -11.049 1.00 89.56 74 ILE A N 1
ATOM 550 C CA . ILE A 1 74 ? 13.939 9.548 -11.585 1.00 89.56 74 ILE A CA 1
ATOM 551 C C . ILE A 1 74 ? 14.829 8.726 -12.522 1.00 89.56 74 ILE A C 1
ATOM 553 O O . ILE A 1 74 ? 15.041 9.122 -13.667 1.00 89.56 74 ILE A O 1
ATOM 557 N N . ARG A 1 75 ? 15.292 7.549 -12.083 1.00 88.50 75 ARG A N 1
ATOM 558 C CA . ARG A 1 75 ? 16.186 6.696 -12.885 1.00 88.50 75 ARG A CA 1
ATOM 559 C C . ARG A 1 75 ? 15.533 6.171 -14.160 1.00 88.50 75 ARG A C 1
ATOM 561 O O . ARG A 1 75 ? 16.185 6.135 -15.199 1.00 88.50 75 ARG A O 1
ATOM 568 N N . TYR A 1 76 ? 14.258 5.799 -14.112 1.00 87.69 76 TYR A N 1
ATOM 569 C CA . TYR A 1 76 ? 13.513 5.401 -15.304 1.00 87.69 76 TYR A CA 1
ATOM 570 C C . TYR A 1 76 ? 13.335 6.568 -16.278 1.00 87.69 76 TYR A C 1
ATOM 572 O O . TYR A 1 76 ? 13.524 6.384 -17.480 1.00 87.69 76 TYR A O 1
ATOM 580 N N . THR A 1 77 ? 13.056 7.772 -15.771 1.00 86.25 77 THR A N 1
ATOM 581 C CA . THR A 1 77 ? 12.936 8.987 -16.594 1.00 86.25 77 THR A CA 1
ATOM 582 C C . THR A 1 77 ? 14.262 9.327 -17.276 1.00 86.25 77 THR A C 1
ATOM 584 O O . THR A 1 77 ? 14.292 9.546 -18.485 1.00 86.25 77 THR A O 1
ATOM 587 N N . GLU A 1 78 ? 15.372 9.301 -16.530 1.00 83.38 78 GLU A N 1
ATOM 588 C CA . GLU A 1 78 ? 16.730 9.511 -17.055 1.00 83.38 78 GLU A CA 1
ATOM 589 C C . GLU A 1 78 ? 17.111 8.466 -18.116 1.00 83.38 78 GLU A C 1
ATOM 591 O O . GLU A 1 78 ? 17.781 8.789 -19.096 1.00 83.38 78 GLU A O 1
ATOM 596 N N . ALA A 1 79 ? 16.658 7.220 -17.949 1.00 81.00 79 ALA A N 1
ATOM 597 C CA . ALA A 1 79 ? 16.889 6.130 -18.893 1.00 81.00 79 ALA A CA 1
ATOM 598 C C . ALA A 1 79 ? 15.956 6.156 -20.122 1.00 81.00 79 ALA A C 1
ATOM 600 O O . ALA A 1 79 ? 16.085 5.295 -20.994 1.00 81.00 79 ALA A O 1
ATOM 601 N N . GLY A 1 80 ? 15.011 7.103 -20.198 1.00 76.06 80 GLY A N 1
ATOM 602 C CA . GLY A 1 80 ? 14.003 7.172 -21.262 1.00 76.06 80 GLY A CA 1
ATOM 603 C C . GLY A 1 80 ? 12.911 6.098 -21.168 1.00 76.06 80 GLY A C 1
ATOM 604 O O . GLY A 1 80 ? 12.137 5.929 -22.110 1.00 76.06 80 GLY A O 1
ATOM 605 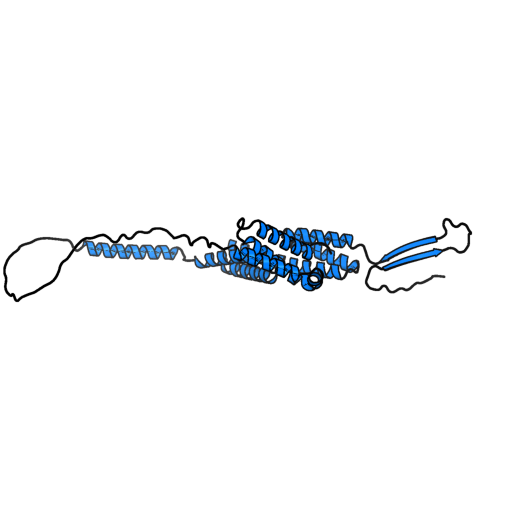N N . ASN A 1 81 ? 12.824 5.379 -20.045 1.00 80.25 81 ASN A N 1
ATOM 606 C CA . ASN A 1 81 ? 11.786 4.387 -19.784 1.00 80.25 81 ASN A CA 1
ATOM 607 C C . ASN A 1 81 ? 10.550 5.061 -19.164 1.00 80.25 81 ASN A C 1
ATOM 609 O O . ASN A 1 81 ? 10.369 5.081 -17.946 1.00 80.25 81 ASN A O 1
ATOM 613 N N . GLY A 1 82 ? 9.687 5.615 -20.017 1.00 80.25 82 GLY A N 1
ATOM 614 C CA . GLY A 1 82 ? 8.450 6.262 -19.573 1.00 80.25 82 GLY A CA 1
ATOM 615 C C . GLY A 1 82 ? 7.477 5.312 -18.863 1.00 80.25 82 GLY A C 1
ATOM 616 O O . GLY A 1 82 ? 6.812 5.725 -17.917 1.00 80.25 82 GLY A O 1
ATOM 617 N N . GLU A 1 83 ? 7.413 4.040 -19.272 1.00 79.00 83 GLU A N 1
ATOM 618 C CA . GLU A 1 83 ? 6.529 3.041 -18.653 1.00 79.00 83 GLU A CA 1
ATOM 619 C C . GLU A 1 83 ? 6.949 2.747 -17.208 1.00 79.00 83 GLU A C 1
ATOM 621 O O . GLU A 1 83 ? 6.135 2.878 -16.293 1.00 79.00 83 GLU A O 1
ATOM 626 N N . GLY A 1 84 ? 8.234 2.449 -16.988 1.00 85.38 84 GLY A N 1
ATOM 627 C CA . GLY A 1 84 ? 8.782 2.221 -15.649 1.00 85.38 84 GLY A CA 1
ATOM 628 C C . GLY A 1 84 ? 8.638 3.447 -14.743 1.00 85.38 84 GLY A C 1
ATOM 629 O O . GLY A 1 84 ? 8.284 3.312 -13.572 1.00 85.38 84 GLY A O 1
ATOM 630 N N . ALA A 1 85 ? 8.829 4.654 -15.289 1.00 87.81 85 ALA A N 1
ATOM 631 C CA . ALA A 1 85 ? 8.646 5.897 -14.543 1.00 87.81 85 ALA A CA 1
ATOM 632 C C . ALA A 1 85 ? 7.186 6.097 -14.104 1.00 87.81 85 ALA A C 1
ATOM 634 O O . ALA A 1 85 ? 6.933 6.419 -12.944 1.00 87.81 85 ALA A O 1
ATOM 635 N N . MET A 1 86 ? 6.219 5.853 -14.996 1.00 84.88 86 MET A N 1
ATOM 636 C CA . MET A 1 86 ? 4.796 5.909 -14.644 1.00 84.88 86 MET A CA 1
ATOM 637 C C . MET A 1 86 ? 4.437 4.877 -13.576 1.00 84.88 86 MET A C 1
ATOM 639 O O . MET A 1 86 ? 3.707 5.194 -12.640 1.00 84.88 86 MET A O 1
ATOM 643 N N . GLN A 1 87 ? 4.950 3.651 -13.695 1.00 85.69 87 GLN A N 1
ATOM 644 C CA . GLN A 1 87 ? 4.684 2.597 -12.720 1.00 85.69 87 GLN A CA 1
ATOM 645 C C . GLN A 1 87 ? 5.243 2.963 -11.338 1.00 85.69 87 GLN A C 1
ATOM 647 O O . GLN A 1 87 ? 4.524 2.888 -10.343 1.00 85.69 87 GLN A O 1
ATOM 652 N N . ALA A 1 88 ? 6.500 3.406 -11.274 1.00 92.06 88 ALA A N 1
ATOM 653 C CA . ALA A 1 88 ? 7.142 3.857 -10.042 1.00 92.06 88 ALA A CA 1
ATOM 654 C C . ALA A 1 88 ? 6.399 5.036 -9.398 1.00 92.06 88 ALA A C 1
ATOM 656 O O . ALA A 1 88 ? 6.142 5.005 -8.196 1.00 92.06 88 ALA A O 1
ATOM 657 N N . SER A 1 89 ? 5.950 6.006 -10.196 1.00 92.31 89 SER A N 1
ATOM 658 C CA . SER A 1 89 ? 5.172 7.146 -9.705 1.00 92.31 89 SER A CA 1
ATOM 659 C C . SER A 1 89 ? 3.826 6.732 -9.089 1.00 92.31 89 SER A C 1
ATOM 661 O O . SER A 1 89 ? 3.435 7.269 -8.054 1.00 92.31 89 SER A O 1
ATOM 663 N N . GLN A 1 90 ? 3.142 5.724 -9.645 1.00 89.06 90 GLN A N 1
ATOM 664 C CA . GLN A 1 90 ? 1.899 5.212 -9.050 1.00 89.06 90 GLN A CA 1
ATOM 665 C C . GLN A 1 90 ? 2.131 4.568 -7.678 1.00 89.06 90 GLN A C 1
ATOM 667 O O . GLN A 1 90 ? 1.344 4.776 -6.754 1.00 89.06 90 GLN A O 1
ATOM 672 N N . TYR A 1 91 ? 3.215 3.805 -7.527 1.00 91.31 91 TYR A N 1
ATOM 673 C CA . TYR A 1 91 ? 3.588 3.229 -6.234 1.00 91.31 91 TYR A CA 1
ATOM 674 C C . TYR A 1 91 ? 4.029 4.296 -5.228 1.00 91.31 91 TYR A C 1
ATOM 676 O O . TYR A 1 91 ? 3.723 4.187 -4.043 1.00 91.31 91 TYR A O 1
ATOM 684 N N . GLU A 1 92 ? 4.716 5.342 -5.682 1.00 93.50 92 GLU A N 1
ATOM 685 C CA . GLU A 1 92 ? 5.076 6.492 -4.852 1.00 93.50 92 GLU A CA 1
ATOM 686 C C . GLU A 1 92 ? 3.830 7.191 -4.279 1.00 93.50 92 GLU A C 1
ATOM 688 O O . GLU A 1 92 ? 3.762 7.429 -3.069 1.00 93.50 92 GLU A O 1
ATOM 693 N N . GLU A 1 93 ? 2.820 7.458 -5.113 1.00 93.12 93 GLU A N 1
ATOM 694 C CA . GLU A 1 93 ? 1.542 8.051 -4.690 1.00 93.12 93 GLU A CA 1
ATOM 695 C C . GLU A 1 93 ? 0.791 7.145 -3.705 1.00 93.12 93 GLU A C 1
ATOM 697 O O . GLU A 1 93 ? 0.261 7.599 -2.682 1.00 93.12 93 GLU A O 1
ATOM 702 N N . LEU A 1 94 ? 0.786 5.841 -3.977 1.00 92.81 94 LEU A N 1
ATOM 703 C CA . LEU A 1 94 ? 0.171 4.866 -3.093 1.00 92.81 94 LEU A CA 1
ATOM 704 C C . LEU A 1 94 ? 0.847 4.858 -1.717 1.00 92.81 94 LEU A C 1
ATOM 706 O O . LEU A 1 94 ? 0.164 4.948 -0.697 1.00 92.81 94 LEU A O 1
ATOM 710 N N . CYS A 1 95 ? 2.181 4.816 -1.676 1.00 95.56 95 CYS A N 1
ATOM 711 C CA . CYS A 1 95 ? 2.940 4.924 -0.433 1.00 95.56 95 CYS A CA 1
ATOM 712 C C . CYS A 1 95 ? 2.616 6.218 0.317 1.00 95.56 95 CYS A C 1
ATOM 714 O O . CYS A 1 95 ? 2.433 6.178 1.531 1.00 95.56 95 CYS A O 1
ATOM 716 N N . SER A 1 96 ? 2.500 7.350 -0.386 1.00 96.06 96 SER A N 1
ATOM 717 C CA . SER A 1 96 ? 2.112 8.622 0.231 1.00 96.06 96 SER A CA 1
ATOM 718 C C . SER A 1 96 ? 0.738 8.533 0.901 1.00 96.06 96 SER A C 1
ATOM 720 O O . SER A 1 96 ? 0.578 8.976 2.040 1.00 96.06 96 SER A O 1
ATOM 722 N N . SER A 1 97 ? -0.228 7.889 0.241 1.00 95.81 97 SER A N 1
ATOM 723 C CA . SER A 1 97 ? -1.567 7.666 0.796 1.00 95.81 97 SER A CA 1
ATOM 724 C C . SER A 1 97 ? -1.532 6.790 2.053 1.00 95.81 97 SER A C 1
ATOM 726 O O . SER A 1 97 ? -2.203 7.103 3.037 1.00 95.81 97 SER A O 1
ATOM 728 N N . TYR A 1 98 ? -0.709 5.739 2.058 1.00 96.06 98 TYR A N 1
ATOM 729 C CA . TYR A 1 98 ? -0.498 4.890 3.231 1.00 96.06 98 TYR A CA 1
ATOM 730 C C . TYR A 1 98 ? 0.168 5.624 4.396 1.00 96.06 98 TYR A C 1
ATOM 732 O O . TYR A 1 98 ? -0.280 5.494 5.533 1.00 96.06 98 TYR A O 1
ATOM 740 N N . VAL A 1 99 ? 1.221 6.401 4.130 1.00 96.94 99 VAL A N 1
ATOM 741 C CA . VAL A 1 99 ? 1.912 7.198 5.156 1.00 96.94 99 VAL A CA 1
ATOM 742 C C . VAL A 1 99 ? 0.940 8.185 5.798 1.00 96.94 99 VAL A C 1
ATOM 744 O O . VAL A 1 99 ? 0.892 8.287 7.020 1.00 96.94 99 VAL A O 1
ATOM 747 N N . TYR A 1 100 ? 0.115 8.857 4.992 1.00 97.38 100 TYR A N 1
ATOM 748 C CA . TYR A 1 100 ? -0.899 9.776 5.501 1.00 97.38 100 TYR A CA 1
ATOM 749 C C . TYR A 1 100 ? -1.942 9.068 6.381 1.00 97.38 100 TYR A C 1
ATOM 751 O O . TYR A 1 100 ? -2.259 9.542 7.471 1.00 97.38 100 TYR A O 1
ATOM 759 N N . ALA A 1 101 ? -2.430 7.897 5.963 1.00 97.38 101 ALA A N 1
ATOM 760 C CA . ALA A 1 101 ? -3.366 7.106 6.760 1.00 97.38 101 ALA A CA 1
ATOM 761 C C . ALA A 1 101 ? -2.744 6.593 8.077 1.00 97.38 101 ALA A C 1
ATOM 763 O O . ALA A 1 101 ? -3.411 6.572 9.112 1.00 97.38 101 ALA A O 1
ATOM 764 N N . GLN A 1 102 ? -1.464 6.207 8.070 1.00 96.38 102 GLN A N 1
ATOM 765 C CA . GLN A 1 102 ? -0.730 5.819 9.281 1.00 96.38 102 GLN A CA 1
ATOM 766 C C . GLN A 1 102 ? -0.531 6.995 10.237 1.00 96.38 102 GLN A C 1
ATOM 768 O O . GLN A 1 102 ? -0.669 6.827 11.446 1.00 96.38 102 GLN A O 1
ATOM 773 N N . GLU A 1 103 ? -0.254 8.185 9.715 1.00 97.69 103 GLU A N 1
ATOM 774 C CA . GLU A 1 103 ? -0.130 9.390 10.531 1.00 97.69 103 GLU A CA 1
ATOM 775 C C . GLU A 1 103 ? -1.453 9.726 11.233 1.00 97.69 103 GLU A C 1
ATOM 777 O O . GLU A 1 103 ? -1.469 9.956 12.441 1.00 97.69 103 GLU A O 1
ATOM 782 N N . LEU A 1 104 ? -2.580 9.638 10.520 1.00 98.38 104 LEU A N 1
ATOM 783 C CA . LEU A 1 104 ? -3.910 9.777 11.121 1.00 98.38 104 LEU A CA 1
ATOM 784 C C . LEU A 1 104 ? -4.147 8.735 12.228 1.00 98.38 104 LEU A C 1
ATOM 786 O O . LEU A 1 104 ? -4.639 9.078 13.301 1.00 98.38 104 LEU A O 1
ATOM 790 N N . MET A 1 105 ? -3.743 7.477 12.021 1.00 97.81 105 MET A N 1
ATOM 791 C CA . MET A 1 105 ? -3.817 6.446 13.067 1.00 97.81 105 MET A CA 1
ATOM 792 C C . MET A 1 105 ? -2.985 6.814 14.303 1.00 97.81 105 MET A C 1
ATOM 794 O O . MET A 1 105 ? -3.473 6.678 15.423 1.00 97.81 105 MET A O 1
ATOM 798 N N . ASN A 1 106 ? -1.761 7.311 14.116 1.00 97.69 106 ASN A N 1
ATOM 799 C CA . ASN A 1 106 ? -0.875 7.712 15.213 1.00 97.69 106 ASN A CA 1
ATOM 800 C C . ASN A 1 106 ? -1.426 8.919 15.992 1.00 97.69 106 ASN A C 1
ATOM 802 O O . ASN A 1 106 ? -1.335 8.970 17.223 1.00 97.69 106 ASN A O 1
ATOM 806 N N . GLN A 1 107 ? -2.023 9.883 15.287 1.00 98.12 107 GLN A N 1
ATOM 807 C CA . GLN A 1 107 ? -2.702 11.027 15.899 1.00 98.12 107 GLN A CA 1
ATOM 808 C C . GLN A 1 107 ? -3.928 10.580 16.699 1.00 98.12 107 GLN A C 1
ATOM 810 O O . GLN A 1 107 ? -4.119 11.034 17.829 1.00 98.12 107 GLN A O 1
ATOM 815 N N . GLY A 1 108 ? -4.706 9.633 16.165 1.00 97.81 108 GLY A N 1
ATOM 816 C CA . GLY A 1 108 ? -5.796 8.978 16.886 1.00 97.81 108 GLY A CA 1
ATOM 817 C C . GLY A 1 108 ? -5.314 8.277 18.155 1.00 97.81 108 GLY A C 1
ATOM 818 O O . GLY A 1 108 ? -5.877 8.499 19.225 1.00 97.81 108 GLY A O 1
ATOM 819 N N . ASP A 1 109 ? -4.217 7.520 18.070 1.00 97.50 109 ASP A N 1
ATOM 820 C CA . ASP A 1 109 ? -3.614 6.836 19.221 1.00 97.50 109 ASP A CA 1
ATOM 821 C C . ASP A 1 109 ? -3.154 7.826 20.291 1.00 97.50 109 ASP A C 1
ATOM 823 O O . ASP A 1 109 ? -3.416 7.631 21.477 1.00 97.50 109 ASP A O 1
ATOM 827 N N . THR A 1 110 ? -2.522 8.927 19.886 1.00 98.06 110 THR A N 1
ATOM 828 C CA . THR A 1 110 ? -2.084 9.980 20.809 1.00 98.06 110 THR A CA 1
ATOM 829 C C . THR A 1 110 ? -3.276 10.654 21.488 1.00 98.06 110 THR A C 1
ATOM 831 O O . THR A 1 110 ? -3.263 10.832 22.706 1.00 98.06 110 THR A O 1
ATOM 834 N N . ALA A 1 111 ? -4.335 10.975 20.739 1.00 96.69 111 ALA A N 1
ATOM 835 C CA . ALA A 1 111 ? -5.556 11.556 21.293 1.00 96.69 111 ALA A CA 1
ATOM 836 C C . ALA A 1 111 ? -6.274 10.590 22.253 1.00 96.69 111 ALA A C 1
ATOM 838 O O . ALA A 1 111 ? -6.696 11.003 23.334 1.00 96.69 111 ALA A O 1
ATOM 839 N N . SER A 1 112 ? -6.358 9.304 21.901 1.00 95.69 112 SER A N 1
ATOM 840 C CA . SER A 1 112 ? -6.959 8.260 22.739 1.00 95.69 112 SER A CA 1
ATOM 841 C C . SER A 1 112 ? -6.176 8.074 24.040 1.00 95.69 112 SER A C 1
ATOM 843 O O . SER A 1 112 ? -6.758 8.064 25.122 1.00 95.69 112 SER A O 1
ATOM 845 N N . ASN A 1 113 ? -4.842 8.023 23.959 1.00 94.94 113 ASN A N 1
ATOM 846 C CA . ASN A 1 113 ? -3.965 7.933 25.129 1.00 94.94 113 ASN A CA 1
ATOM 847 C C . ASN A 1 113 ? -4.052 9.176 26.029 1.00 94.94 113 ASN A C 1
ATOM 849 O O . ASN A 1 113 ? -3.856 9.076 27.238 1.00 94.94 113 ASN A O 1
ATOM 853 N N . ALA A 1 114 ? -4.381 10.338 25.460 1.00 95.44 114 ALA A N 1
ATOM 854 C CA . ALA A 1 114 ? -4.660 11.567 26.199 1.00 95.44 114 ALA A CA 1
ATOM 855 C C . ALA A 1 114 ? -6.101 11.643 26.758 1.00 95.44 114 ALA A C 1
ATOM 857 O O . ALA A 1 114 ? -6.475 12.663 27.334 1.00 95.44 114 ALA A O 1
ATOM 858 N N . GLY A 1 115 ? -6.930 10.606 26.572 1.00 93.38 115 GLY A N 1
ATOM 859 C CA . GLY A 1 115 ? -8.336 10.569 26.998 1.00 93.38 115 GLY A CA 1
ATOM 860 C C . GLY A 1 115 ? -9.286 11.407 26.134 1.00 93.38 115 GLY A C 1
ATOM 861 O O . GLY A 1 115 ? -10.467 11.534 26.449 1.00 93.38 115 GLY A O 1
ATOM 862 N N . SER A 1 116 ? -8.795 11.975 25.031 1.00 94.69 116 SER A N 1
ATOM 863 C CA . SER A 1 116 ? -9.577 12.775 24.083 1.00 94.69 116 SER A CA 1
ATOM 864 C C . SER A 1 116 ? -10.228 11.872 23.032 1.00 94.69 116 SER A C 1
ATOM 866 O O . SER A 1 116 ? -9.896 11.926 21.847 1.00 94.69 116 SER A O 1
ATOM 868 N N . PHE A 1 117 ? -11.140 11.003 23.475 1.00 94.38 117 PHE A N 1
ATOM 869 C CA . PHE A 1 117 ? -11.712 9.936 22.645 1.00 94.38 117 PHE A CA 1
ATOM 870 C C . PHE A 1 117 ? -12.548 10.439 21.459 1.00 94.38 117 PHE A C 1
ATOM 872 O O . PHE A 1 117 ? -12.563 9.802 20.410 1.00 94.38 117 PHE A O 1
ATOM 879 N N . GLU A 1 118 ? -13.197 11.598 21.581 1.00 92.94 118 GLU A N 1
ATOM 880 C CA . GLU A 1 118 ? -13.937 12.225 20.474 1.00 92.94 118 GLU A CA 1
ATOM 881 C C . GLU A 1 118 ? -12.990 12.635 19.338 1.00 92.94 118 GLU A C 1
ATOM 883 O O . GLU A 1 118 ? -13.221 12.306 18.174 1.00 92.94 118 GLU A O 1
ATOM 888 N N . THR A 1 119 ? -11.874 13.283 19.680 1.00 95.06 119 THR A N 1
ATOM 889 C CA . THR A 1 119 ? -10.816 13.638 18.727 1.00 95.06 119 THR A CA 1
ATOM 890 C C . THR A 1 119 ? -10.157 12.388 18.141 1.00 95.06 119 THR A C 1
ATOM 892 O O . THR A 1 119 ? -9.905 12.325 16.940 1.00 95.06 119 THR A O 1
ATOM 895 N N . ALA A 1 120 ? -9.923 11.358 18.961 1.00 97.19 120 ALA A N 1
ATOM 896 C CA . ALA A 1 120 ? -9.393 10.081 18.487 1.00 97.19 120 ALA A CA 1
ATOM 897 C C . ALA A 1 120 ? -10.315 9.434 17.441 1.00 97.19 120 ALA A C 1
ATOM 899 O O . ALA A 1 120 ? -9.852 9.025 16.377 1.00 97.19 120 ALA A O 1
ATOM 900 N N . ALA A 1 121 ? -11.628 9.417 17.697 1.00 96.19 121 ALA A N 1
ATOM 901 C CA . ALA A 1 121 ? -12.624 8.903 16.763 1.00 96.19 121 ALA A CA 1
ATOM 902 C C . ALA A 1 121 ? -12.607 9.657 15.419 1.00 96.19 121 ALA A C 1
ATOM 904 O O . ALA A 1 121 ? -12.707 9.034 14.360 1.00 96.19 121 ALA A O 1
ATOM 905 N N . GLN A 1 122 ? -12.415 10.980 15.425 1.00 96.56 122 GLN A N 1
ATOM 906 C CA . GLN A 1 122 ? -12.280 11.755 14.185 1.00 96.56 122 GLN A CA 1
ATOM 907 C C . GLN A 1 122 ? -11.058 11.326 13.366 1.00 96.56 122 GLN A C 1
ATOM 909 O O . GLN A 1 122 ? -11.165 11.148 12.151 1.00 96.56 122 GLN A O 1
ATOM 914 N N . TYR A 1 123 ? -9.907 11.132 14.012 1.00 98.12 123 TYR A N 1
ATOM 915 C CA . TYR A 1 123 ? -8.693 10.689 13.327 1.00 98.12 123 TYR A CA 1
ATOM 916 C C . TYR A 1 123 ? -8.809 9.256 12.796 1.00 98.12 123 TYR A C 1
ATOM 918 O O . TYR A 1 123 ? -8.476 9.009 11.636 1.00 98.12 123 TYR A O 1
ATOM 926 N N . TYR A 1 124 ? -9.352 8.322 13.584 1.00 98.06 124 TYR A N 1
ATOM 927 C CA . TYR A 1 124 ? -9.568 6.945 13.125 1.00 98.06 124 TYR A CA 1
ATOM 928 C C . TYR A 1 124 ? -10.584 6.855 11.983 1.00 98.06 124 TYR A C 1
ATOM 930 O O . TYR A 1 124 ? -10.403 6.048 11.073 1.00 98.06 124 TYR A O 1
ATOM 938 N N . THR A 1 125 ? -11.608 7.715 11.973 1.00 97.38 125 THR A N 1
ATOM 939 C CA . THR A 1 125 ? -12.560 7.808 10.853 1.00 97.38 125 THR A CA 1
ATOM 940 C C . THR A 1 125 ? -11.849 8.227 9.567 1.00 97.38 125 THR A C 1
ATOM 942 O O . THR A 1 125 ? -11.975 7.548 8.551 1.00 97.38 125 THR A O 1
ATOM 945 N N . GLN A 1 126 ? -11.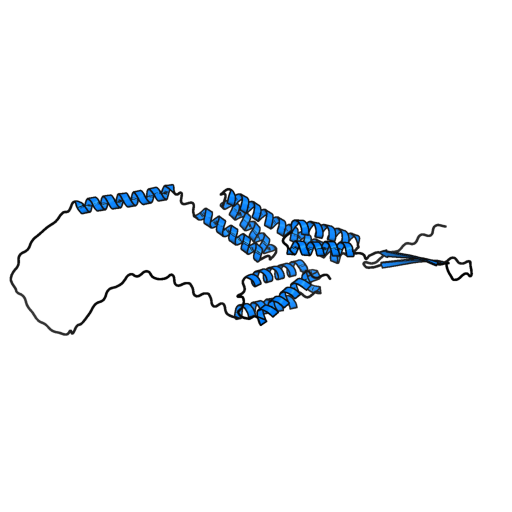040 9.291 9.619 1.00 97.56 126 GLN A N 1
ATOM 946 C CA . GLN A 1 126 ? -10.273 9.750 8.456 1.00 97.56 126 GLN A CA 1
ATOM 947 C C . GLN A 1 126 ? -9.284 8.682 7.971 1.00 97.56 126 GLN A C 1
ATOM 949 O O . GLN A 1 126 ? -9.169 8.448 6.769 1.00 97.56 126 GLN A O 1
ATOM 954 N N . ALA A 1 127 ? -8.600 7.997 8.893 1.00 97.88 127 ALA A N 1
ATOM 955 C CA . ALA A 1 127 ? -7.694 6.907 8.546 1.00 97.88 127 ALA A CA 1
ATOM 956 C C . ALA A 1 127 ? -8.431 5.752 7.852 1.00 97.88 127 ALA A C 1
ATOM 958 O O . ALA A 1 127 ? -7.984 5.273 6.810 1.00 97.88 127 ALA A O 1
ATOM 959 N N . ARG A 1 128 ? -9.577 5.324 8.397 1.00 97.44 128 ARG A N 1
ATOM 960 C CA . ARG A 1 128 ? -10.427 4.281 7.809 1.00 97.44 128 ARG A CA 1
ATOM 961 C C . ARG A 1 128 ? -10.850 4.649 6.394 1.00 97.44 128 ARG A C 1
ATOM 963 O O . ARG A 1 128 ? -10.723 3.823 5.494 1.00 97.44 128 ARG A O 1
ATOM 970 N N . ASP A 1 129 ? -11.352 5.864 6.203 1.00 95.19 129 ASP A N 1
ATOM 971 C CA . ASP A 1 129 ? -11.824 6.322 4.898 1.00 95.19 129 ASP A CA 1
ATOM 972 C C . ASP A 1 129 ? -10.671 6.334 3.893 1.00 95.19 129 ASP A C 1
ATOM 974 O O . ASP A 1 129 ? -10.815 5.817 2.784 1.00 95.19 129 ASP A O 1
ATOM 978 N N . LYS A 1 130 ? -9.482 6.778 4.320 1.00 95.94 130 LYS A N 1
ATOM 979 C CA . LYS A 1 130 ? -8.281 6.744 3.483 1.00 95.94 130 LYS A CA 1
ATOM 980 C C . LYS A 1 130 ? -7.864 5.324 3.098 1.00 95.94 130 LYS A C 1
ATOM 982 O O . LYS A 1 130 ? -7.578 5.075 1.929 1.00 95.94 130 LYS A O 1
ATOM 987 N N . TYR A 1 131 ? -7.873 4.372 4.031 1.00 94.56 131 TYR A N 1
ATOM 988 C CA . TYR A 1 131 ? -7.613 2.965 3.700 1.00 94.56 131 TYR A CA 1
ATOM 989 C C . TYR A 1 131 ? -8.681 2.376 2.768 1.00 94.56 131 TYR A C 1
ATOM 991 O O . TYR A 1 131 ? -8.348 1.604 1.869 1.00 94.56 131 TYR A O 1
ATOM 999 N N . GLY A 1 132 ? -9.940 2.797 2.914 1.00 90.19 132 GLY A N 1
ATOM 1000 C CA . GLY A 1 132 ? -11.024 2.448 1.996 1.00 90.19 132 GLY A CA 1
ATOM 1001 C C . GLY A 1 132 ? -10.804 2.976 0.574 1.00 90.19 132 GLY A C 1
ATOM 1002 O O . GLY A 1 132 ? -10.991 2.234 -0.389 1.00 90.19 132 GLY A O 1
ATOM 1003 N N . GLU A 1 133 ? -10.337 4.220 0.418 1.00 90.44 133 GLU A N 1
ATOM 1004 C CA . GLU A 1 133 ? -9.966 4.792 -0.888 1.00 90.44 133 GLU A CA 1
ATOM 1005 C C . GLU A 1 133 ? -8.833 4.005 -1.563 1.00 90.44 133 GLU A C 1
ATOM 1007 O O . GLU A 1 133 ? -8.850 3.786 -2.780 1.00 90.44 133 GLU A O 1
ATOM 1012 N N . ILE A 1 134 ? -7.858 3.557 -0.772 1.00 91.00 134 ILE A N 1
ATOM 1013 C CA . ILE A 1 134 ? -6.733 2.739 -1.235 1.00 91.00 134 ILE A CA 1
ATOM 1014 C C . ILE A 1 134 ? -7.190 1.307 -1.594 1.00 91.00 134 ILE A C 1
ATOM 1016 O O . ILE A 1 134 ? -6.611 0.671 -2.474 1.00 91.00 134 ILE A O 1
ATOM 1020 N N . GLY A 1 135 ? -8.273 0.821 -0.979 1.00 87.00 135 GLY A N 1
ATOM 1021 C CA . GLY A 1 135 ? -8.767 -0.558 -1.096 1.00 87.00 135 GLY A CA 1
ATOM 1022 C C . GLY A 1 135 ? -8.137 -1.535 -0.119 1.00 87.00 135 GLY A C 1
ATOM 1023 O O . GLY A 1 135 ? -8.315 -2.744 -0.265 1.00 87.00 135 GLY A O 1
ATOM 1024 N N . ASP A 1 136 ? -7.403 -1.033 0.870 1.00 88.38 136 ASP A N 1
ATOM 1025 C CA . ASP A 1 136 ? -6.816 -1.862 1.911 1.00 88.38 136 ASP A CA 1
ATOM 1026 C C . ASP A 1 136 ? -7.868 -2.177 2.972 1.00 88.38 136 ASP A C 1
ATOM 1028 O O . ASP A 1 136 ? -7.970 -1.534 4.018 1.00 88.38 136 ASP A O 1
ATOM 1032 N N . THR A 1 137 ? -8.689 -3.180 2.673 1.00 89.12 137 THR A N 1
ATOM 1033 C CA . THR A 1 137 ? -9.782 -3.614 3.555 1.00 89.12 137 THR A CA 1
ATOM 1034 C C . THR A 1 137 ? -9.284 -4.091 4.920 1.00 89.12 137 THR A C 1
ATOM 1036 O O . THR A 1 137 ? -10.002 -3.968 5.917 1.00 89.12 137 THR A O 1
ATOM 1039 N N . GLN A 1 138 ? -8.048 -4.595 5.002 1.00 88.62 138 GLN A N 1
ATOM 1040 C CA . GLN A 1 138 ? -7.457 -5.025 6.263 1.00 88.62 138 GLN A CA 1
ATOM 1041 C C . GLN A 1 138 ? -7.149 -3.818 7.151 1.00 88.62 138 GLN A C 1
ATOM 1043 O O . GLN A 1 138 ? -7.590 -3.774 8.300 1.00 88.62 138 GLN A O 1
ATOM 1048 N N . MET A 1 139 ? -6.417 -2.836 6.628 1.00 91.81 139 MET A N 1
ATOM 1049 C CA . MET A 1 139 ? -6.067 -1.631 7.382 1.00 91.81 139 MET A CA 1
ATOM 1050 C C . MET A 1 139 ? -7.301 -0.770 7.667 1.00 91.81 139 MET A C 1
ATOM 1052 O O . MET A 1 139 ? -7.416 -0.199 8.750 1.00 91.81 139 MET A O 1
ATOM 1056 N N . GLN A 1 140 ? -8.275 -0.759 6.753 1.00 93.94 140 GLN A N 1
ATOM 1057 C CA . GLN A 1 140 ? -9.587 -0.155 6.974 1.00 93.94 140 GLN A CA 1
ATOM 1058 C C . GLN A 1 140 ? -10.305 -0.790 8.173 1.00 93.94 140 GLN A C 1
ATOM 1060 O O . GLN A 1 140 ? -10.820 -0.072 9.029 1.00 93.94 140 GLN A O 1
ATOM 1065 N N . SER A 1 141 ? -10.311 -2.124 8.266 1.00 90.81 141 SER A N 1
ATOM 1066 C CA . SER A 1 141 ? -10.925 -2.843 9.391 1.00 90.81 141 SER A CA 1
ATOM 1067 C C . SER A 1 141 ? -10.196 -2.566 10.708 1.00 90.81 141 SER A C 1
ATOM 1069 O O . SER A 1 141 ? -10.840 -2.338 11.727 1.00 90.81 141 SER A O 1
ATOM 1071 N N . ALA A 1 142 ? -8.860 -2.510 10.689 1.00 93.69 142 ALA A N 1
ATOM 1072 C CA . ALA A 1 142 ? -8.067 -2.161 11.870 1.00 93.69 142 ALA A CA 1
ATOM 1073 C C . ALA A 1 142 ? -8.342 -0.723 12.354 1.00 93.69 142 ALA A C 1
ATOM 1075 O O . ALA A 1 142 ? -8.436 -0.474 13.555 1.00 93.69 142 ALA A O 1
ATOM 1076 N N . ALA A 1 143 ? -8.507 0.228 11.430 1.00 96.25 143 ALA A N 1
ATOM 1077 C CA . ALA A 1 143 ? -8.909 1.592 11.764 1.00 96.25 143 ALA A CA 1
ATOM 1078 C C . ALA A 1 143 ? -10.340 1.648 12.328 1.00 96.25 143 ALA A C 1
ATOM 1080 O O . ALA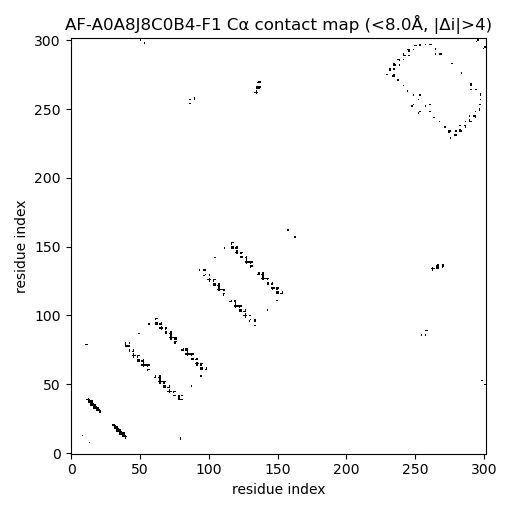 A 1 143 ? -10.589 2.370 13.293 1.00 96.25 143 ALA A O 1
ATOM 1081 N N . GLN A 1 144 ? -11.264 0.851 11.779 1.00 95.75 144 GLN A N 1
ATOM 1082 C CA . GLN A 1 144 ? -12.633 0.736 12.289 1.00 95.75 144 GLN A CA 1
ATOM 1083 C C . GLN A 1 144 ? -12.670 0.168 13.716 1.00 95.75 144 GLN A C 1
ATOM 1085 O O . GLN A 1 144 ? -13.375 0.709 14.559 1.00 95.75 144 GLN A O 1
ATOM 1090 N N . GLU A 1 145 ? -11.869 -0.853 14.024 1.00 96.06 145 GLU A N 1
ATOM 1091 C CA . GLU A 1 145 ? -11.776 -1.401 15.384 1.00 96.06 145 GLU A CA 1
ATOM 1092 C C . GLU A 1 145 ? -11.324 -0.332 16.393 1.00 96.06 145 GLU A C 1
ATOM 1094 O O . GLU A 1 145 ? -11.914 -0.179 17.466 1.00 96.06 145 GLU A O 1
ATOM 1099 N N . LYS A 1 146 ? -10.305 0.463 16.043 1.00 96.62 146 LYS A N 1
ATOM 1100 C CA . LYS A 1 146 ? -9.853 1.571 16.896 1.00 96.62 146 LYS A CA 1
ATOM 1101 C C . LYS A 1 146 ? -10.915 2.658 17.062 1.00 96.62 146 LYS A C 1
ATOM 1103 O O . LYS A 1 146 ? -11.081 3.177 18.166 1.00 96.62 146 LYS A O 1
ATOM 1108 N N . LEU A 1 147 ? -11.649 2.973 15.996 1.00 96.00 147 LEU A N 1
ATOM 1109 C CA . LEU A 1 147 ? -12.784 3.892 16.040 1.00 96.00 147 LEU A CA 1
ATOM 1110 C C . LEU A 1 147 ? -13.867 3.401 17.010 1.00 96.00 147 LEU A C 1
ATOM 1112 O O . LEU A 1 147 ? -14.287 4.158 17.884 1.00 96.00 147 LEU A O 1
ATOM 1116 N N . ASP A 1 148 ? -14.278 2.140 16.898 1.00 93.88 148 ASP A N 1
ATOM 1117 C CA . ASP A 1 148 ? -15.311 1.553 17.753 1.00 93.88 148 ASP A CA 1
ATOM 1118 C C . ASP A 1 148 ? -14.887 1.571 19.230 1.00 93.88 148 ASP A C 1
ATOM 1120 O O . ASP A 1 148 ? -15.676 1.936 20.104 1.00 93.88 148 ASP A O 1
ATOM 1124 N N . ASN A 1 149 ? -13.613 1.278 19.512 1.00 93.31 149 ASN A N 1
ATOM 1125 C CA . ASN A 1 149 ? -13.044 1.359 20.859 1.00 93.31 149 ASN A CA 1
ATOM 1126 C C . ASN A 1 149 ? -13.055 2.792 21.425 1.00 93.31 149 ASN A C 1
ATOM 1128 O O . ASN A 1 149 ? -13.384 2.999 22.600 1.00 93.31 149 ASN A O 1
ATOM 1132 N N . ALA A 1 150 ? -12.730 3.795 20.603 1.00 93.00 150 ALA A N 1
ATOM 1133 C CA . ALA A 1 150 ? -12.795 5.198 21.006 1.00 93.00 150 ALA A CA 1
ATOM 1134 C C . ALA A 1 150 ? -14.242 5.629 21.313 1.00 93.00 150 ALA A C 1
ATOM 1136 O O . ALA A 1 150 ? -14.494 6.259 22.339 1.00 93.00 150 ALA A O 1
ATOM 1137 N N . LEU A 1 151 ? -15.210 5.226 20.483 1.00 91.25 151 LEU A N 1
ATOM 1138 C CA . LEU A 1 151 ? -16.633 5.532 20.679 1.00 91.25 151 LEU A CA 1
ATOM 1139 C C . LEU A 1 151 ? -17.252 4.797 21.881 1.00 91.25 151 LEU A C 1
ATOM 1141 O O . LEU A 1 151 ? -18.100 5.341 22.585 1.00 91.25 151 LEU A O 1
ATOM 1145 N N . ALA A 1 152 ? -16.819 3.572 22.175 1.00 89.56 152 ALA A N 1
ATOM 1146 C CA . ALA A 1 152 ? -17.233 2.884 23.397 1.00 89.56 152 ALA A CA 1
ATOM 1147 C C . ALA A 1 152 ? -16.737 3.625 24.655 1.00 89.56 152 ALA A C 1
ATOM 1149 O O . ALA A 1 152 ? -17.442 3.693 25.664 1.00 89.56 152 ALA A O 1
ATOM 1150 N N . SER A 1 153 ? -15.547 4.225 24.569 1.00 86.19 153 SER A N 1
ATOM 1151 C CA . SER A 1 153 ? -14.933 4.992 25.656 1.00 86.19 153 SER A CA 1
ATOM 1152 C C . SER A 1 153 ? -15.593 6.362 25.863 1.00 86.19 153 SER A C 1
ATOM 1154 O O . SER A 1 153 ? -15.665 6.833 26.998 1.00 86.19 153 SER A O 1
ATOM 1156 N N . THR A 1 154 ? -16.162 6.979 24.818 1.00 78.00 154 THR A N 1
ATOM 1157 C CA . THR A 1 154 ? -17.019 8.170 24.978 1.00 78.00 154 THR A CA 1
ATOM 1158 C C . THR A 1 154 ? -18.366 7.816 25.618 1.00 78.00 154 THR A C 1
ATOM 1160 O O . THR A 1 154 ? -18.847 8.546 26.486 1.00 78.00 154 THR A O 1
ATOM 1163 N N . GLY A 1 155 ? -18.945 6.659 25.270 1.00 62.91 155 GLY A N 1
ATOM 1164 C CA . GLY A 1 155 ? -20.246 6.190 25.763 1.00 62.91 155 GLY A CA 1
ATOM 1165 C C . GLY A 1 155 ? -20.312 5.792 27.246 1.00 62.91 155 GLY A C 1
ATOM 1166 O O . GLY A 1 155 ? -21.412 5.649 27.779 1.00 62.91 155 GLY A O 1
ATOM 1167 N N . PHE A 1 156 ? -19.174 5.642 27.937 1.00 51.31 156 PHE A N 1
ATOM 1168 C CA . PHE A 1 156 ? -19.111 5.215 29.346 1.00 51.31 156 PHE A CA 1
ATOM 1169 C C . PHE A 1 156 ? -18.770 6.331 30.344 1.00 51.31 156 PHE A C 1
ATOM 1171 O O . PHE A 1 156 ? -18.465 6.054 31.505 1.00 51.31 156 PHE A O 1
ATOM 1178 N N . SER A 1 157 ? -18.885 7.601 29.946 1.00 47.75 157 SER A N 1
ATOM 1179 C CA . SER A 1 157 ? -18.796 8.738 30.875 1.00 47.75 157 SER A CA 1
ATOM 1180 C C . SER A 1 157 ? -20.075 8.898 31.717 1.00 47.75 157 SER A C 1
ATOM 1182 O O . SER A 1 157 ? -20.635 9.987 31.819 1.00 47.75 157 SER A O 1
ATOM 1184 N N . ILE A 1 158 ? -20.564 7.824 32.350 1.00 48.06 158 ILE A N 1
ATOM 1185 C CA . ILE A 1 158 ? -21.414 7.982 33.535 1.00 48.06 158 ILE A CA 1
ATOM 1186 C C . ILE A 1 158 ? -20.450 8.307 34.669 1.00 48.06 158 ILE A C 1
ATOM 1188 O O . ILE A 1 158 ? -19.858 7.421 35.283 1.00 48.06 158 ILE A O 1
ATOM 1192 N N . ASP A 1 159 ? -20.265 9.605 34.889 1.00 50.97 159 ASP A N 1
ATOM 1193 C CA . ASP A 1 159 ? -19.542 10.188 36.012 1.00 50.97 159 ASP A CA 1
ATOM 1194 C C . ASP A 1 159 ? -19.901 9.412 37.297 1.00 50.97 159 ASP A C 1
ATOM 1196 O O . ASP A 1 159 ? -21.039 9.449 37.775 1.00 50.97 159 ASP A O 1
ATOM 1200 N N . MET A 1 160 ? -18.946 8.622 37.817 1.00 52.12 160 MET A N 1
ATOM 1201 C CA . MET A 1 160 ? -19.143 7.691 38.943 1.00 52.12 160 MET A CA 1
ATOM 1202 C C . MET A 1 160 ? -19.696 8.380 40.204 1.00 52.12 160 MET A C 1
ATOM 1204 O O . MET A 1 160 ? -20.199 7.707 41.106 1.00 52.12 160 MET A O 1
ATOM 1208 N N . LYS A 1 161 ? -19.680 9.719 40.260 1.00 53.25 161 LYS A N 1
ATOM 1209 C CA . LYS A 1 161 ? -20.396 10.504 41.273 1.00 53.25 161 LYS A CA 1
ATOM 1210 C C . LYS A 1 161 ? -21.915 10.281 41.248 1.00 53.25 161 LYS A C 1
ATOM 1212 O O . LYS A 1 161 ? -22.525 10.232 42.315 1.00 53.25 161 LYS A O 1
ATOM 1217 N N . TYR A 1 162 ? -22.536 10.082 40.084 1.00 56.25 162 TYR A N 1
ATOM 1218 C CA . TYR A 1 162 ? -23.992 9.902 39.970 1.00 56.25 162 TYR A CA 1
ATOM 1219 C C . TYR A 1 162 ? -24.459 8.482 40.308 1.00 56.25 162 TYR A C 1
ATOM 1221 O O . TYR A 1 162 ? -25.557 8.306 40.843 1.00 56.25 162 TYR A O 1
ATOM 1229 N N . VAL A 1 163 ? -23.609 7.470 40.107 1.00 55.25 163 VAL A N 1
ATOM 1230 C CA . VAL A 1 163 ? -23.913 6.095 40.538 1.00 55.25 163 VAL A CA 1
ATOM 1231 C C . VAL A 1 163 ? -23.968 6.016 42.069 1.00 55.25 163 VAL A C 1
ATOM 1233 O O . VAL A 1 163 ? -24.911 5.440 42.611 1.00 55.25 163 VAL A O 1
ATOM 1236 N N . GLY A 1 164 ? -23.059 6.696 42.781 1.00 50.53 164 GLY A N 1
ATOM 1237 C CA . GLY A 1 164 ? -23.084 6.770 44.249 1.00 50.53 164 GLY A CA 1
ATOM 1238 C C . GLY A 1 164 ? -24.360 7.407 44.820 1.00 50.53 164 GLY A C 1
ATOM 1239 O O . GLY A 1 164 ? -24.913 6.910 45.802 1.00 50.53 164 GLY A O 1
ATOM 1240 N N . ILE A 1 165 ? -24.879 8.456 44.173 1.00 57.38 165 ILE A N 1
ATOM 1241 C CA . ILE A 1 165 ? -26.117 9.132 44.600 1.00 57.38 165 ILE A CA 1
ATOM 1242 C C . ILE A 1 165 ? -27.346 8.248 44.334 1.00 57.38 165 ILE A C 1
ATOM 1244 O O . ILE A 1 165 ? -28.235 8.161 45.181 1.00 57.38 165 ILE A O 1
ATOM 1248 N N . SER A 1 166 ? -27.383 7.538 43.200 1.00 55.91 166 SER A N 1
ATOM 1249 C CA . SER A 1 166 ? -28.514 6.665 42.852 1.00 55.91 166 SER A CA 1
ATOM 1250 C C . SER A 1 166 ? -28.658 5.464 43.800 1.00 55.91 166 SER A C 1
ATOM 1252 O O . SER A 1 166 ? -29.765 5.157 44.242 1.00 55.91 166 SER A O 1
ATOM 1254 N N . VAL A 1 167 ? -27.547 4.840 44.210 1.00 62.09 167 VAL A N 1
ATOM 1255 C CA . VAL A 1 167 ? -27.566 3.711 45.156 1.00 62.09 167 VAL A CA 1
ATOM 1256 C C . VAL A 1 167 ? -27.944 4.176 46.567 1.00 62.09 167 VAL A C 1
ATOM 1258 O O . VAL A 1 167 ? -28.736 3.512 47.237 1.00 62.09 167 VAL A O 1
ATOM 1261 N N . ALA A 1 168 ? -27.459 5.343 47.007 1.00 64.94 168 ALA A N 1
ATOM 1262 C CA . ALA A 1 168 ? -27.830 5.913 48.302 1.00 64.94 168 ALA A CA 1
ATOM 1263 C C . ALA A 1 168 ? -29.320 6.298 48.368 1.00 64.94 168 ALA A C 1
ATOM 1265 O O . ALA A 1 168 ? -29.977 6.043 49.379 1.00 64.94 168 ALA A O 1
ATOM 1266 N N . ALA A 1 169 ? -29.877 6.852 47.286 1.00 67.88 169 ALA A N 1
ATOM 1267 C CA . ALA A 1 169 ? -31.293 7.208 47.208 1.00 67.88 169 ALA A CA 1
ATOM 1268 C C . ALA A 1 169 ? -32.203 5.969 47.252 1.00 67.88 169 ALA A C 1
ATOM 1270 O O . ALA A 1 169 ? -33.177 5.944 48.007 1.00 67.88 169 ALA A O 1
ATOM 1271 N N . VAL A 1 170 ? -31.859 4.909 46.513 1.00 73.81 170 VAL A N 1
ATOM 1272 C CA . VAL A 1 170 ? -32.617 3.646 46.530 1.00 73.81 170 VAL A CA 1
ATOM 1273 C C . VAL A 1 170 ? -32.517 2.960 47.897 1.00 73.81 170 VAL A C 1
ATOM 1275 O O . VAL A 1 170 ? -33.528 2.481 48.415 1.00 73.81 170 VAL A O 1
ATOM 1278 N N . ALA A 1 171 ? -31.342 2.976 48.535 1.00 75.12 171 ALA A N 1
ATOM 1279 C CA . ALA A 1 171 ? -31.165 2.444 49.884 1.00 75.12 171 ALA A CA 1
ATOM 1280 C C . ALA A 1 171 ? -31.978 3.228 50.928 1.00 75.12 171 ALA A C 1
ATOM 1282 O O . ALA A 1 171 ? -32.622 2.616 51.779 1.00 75.12 171 ALA A O 1
ATOM 1283 N N . ALA A 1 172 ? -32.012 4.562 50.843 1.00 74.56 172 ALA A N 1
ATOM 1284 C CA . ALA A 1 172 ? -32.802 5.400 51.742 1.00 74.56 172 ALA A CA 1
ATOM 1285 C C . ALA A 1 172 ? -34.310 5.145 51.589 1.00 74.56 172 ALA A C 1
ATOM 1287 O O . ALA A 1 172 ? -35.010 4.987 52.591 1.00 74.56 172 ALA A O 1
ATOM 1288 N N . ILE A 1 173 ? -34.804 5.027 50.351 1.00 77.56 173 ILE A N 1
ATOM 1289 C CA . ILE A 1 173 ? -36.212 4.702 50.074 1.00 77.56 173 ILE A CA 1
ATOM 1290 C C . ILE A 1 173 ? -36.564 3.321 50.642 1.00 77.56 173 ILE A C 1
ATOM 1292 O O . ILE A 1 173 ? -37.567 3.193 51.347 1.00 77.56 173 ILE A O 1
ATOM 1296 N N . ALA A 1 174 ? -35.712 2.313 50.424 1.00 77.38 174 ALA A N 1
ATOM 1297 C CA . ALA A 1 174 ? -35.908 0.969 50.963 1.00 77.38 174 ALA A CA 1
ATOM 1298 C C . ALA A 1 174 ? -35.964 0.963 52.505 1.00 77.38 174 ALA A C 1
ATOM 1300 O O . ALA A 1 174 ? -36.828 0.314 53.106 1.00 77.38 174 ALA A O 1
ATOM 1301 N N . LEU A 1 175 ? -35.091 1.738 53.154 1.00 79.56 175 LEU A N 1
ATOM 1302 C CA . LEU A 1 175 ? -35.017 1.848 54.612 1.00 79.56 175 LEU A CA 1
ATOM 1303 C C . LEU A 1 175 ? -36.258 2.543 55.191 1.00 79.56 175 LEU A C 1
ATOM 1305 O O . LEU A 1 175 ? -36.813 2.079 56.188 1.00 79.56 175 LEU A O 1
A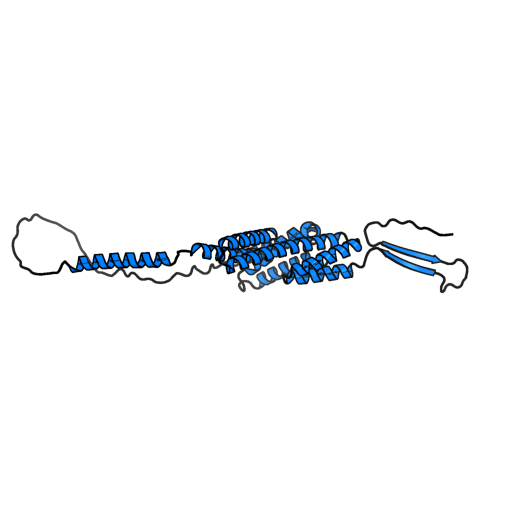TOM 1309 N N . VAL A 1 176 ? -36.766 3.583 54.523 1.00 81.38 176 VAL A N 1
ATOM 1310 C CA . VAL A 1 176 ? -38.023 4.253 54.895 1.00 81.38 176 VAL A CA 1
ATOM 1311 C C . VAL A 1 176 ? -39.216 3.301 54.755 1.00 81.38 176 VAL A C 1
ATOM 1313 O O . VAL A 1 176 ? -40.010 3.181 55.691 1.00 81.38 176 VAL A O 1
ATOM 1316 N N . THR A 1 177 ? -39.323 2.550 53.653 1.00 73.75 177 THR A N 1
ATOM 1317 C CA . THR A 1 177 ? -40.399 1.553 53.491 1.00 73.75 177 THR A CA 1
ATOM 1318 C C . THR A 1 177 ? -40.347 0.440 54.542 1.00 73.75 177 THR A C 1
ATOM 1320 O O . THR A 1 177 ? -41.391 0.003 55.033 1.00 73.75 177 THR A O 1
ATOM 1323 N N . LEU A 1 178 ? -39.150 0.013 54.952 1.00 76.44 178 LEU A N 1
ATOM 1324 C CA . LEU A 1 178 ? -38.964 -1.035 55.957 1.00 76.44 178 LEU A CA 1
ATOM 1325 C C . LEU A 1 178 ? -39.267 -0.553 57.388 1.00 76.44 178 LEU A C 1
ATOM 1327 O O . LEU A 1 178 ? -39.745 -1.322 58.226 1.00 76.44 178 LEU A O 1
ATOM 1331 N N . LEU A 1 179 ? -39.043 0.729 57.680 1.00 74.56 179 LEU A N 1
ATOM 1332 C CA . LEU A 1 179 ? -39.423 1.327 58.962 1.00 74.56 179 LEU A CA 1
ATOM 1333 C C . LEU A 1 179 ? -40.942 1.517 59.088 1.00 74.56 179 LEU A C 1
ATOM 1335 O O . LEU A 1 179 ? -41.490 1.348 60.180 1.00 74.56 179 LEU A O 1
ATOM 1339 N N . ILE A 1 180 ? -41.636 1.801 57.982 1.00 74.00 180 ILE A N 1
ATOM 1340 C CA . ILE A 1 180 ? -43.103 1.911 57.958 1.00 74.00 180 ILE A CA 1
ATOM 1341 C C . ILE A 1 180 ? -43.760 0.533 58.136 1.00 74.00 180 ILE A C 1
ATOM 1343 O O . ILE A 1 180 ? -44.726 0.410 58.892 1.00 74.00 180 ILE A O 1
ATOM 1347 N N . SER A 1 181 ? -43.218 -0.523 57.519 1.00 68.12 181 SER A N 1
ATOM 1348 C CA . SER A 1 181 ? -43.768 -1.882 57.649 1.00 68.12 181 SER A CA 1
ATOM 1349 C C . SER A 1 181 ? -43.585 -2.480 59.051 1.00 68.12 181 SER A C 1
ATOM 1351 O O . SER A 1 181 ? -44.453 -3.212 59.525 1.00 68.12 181 SER A O 1
ATOM 1353 N N . ARG A 1 182 ? -42.517 -2.114 59.774 1.00 66.38 182 ARG A N 1
ATOM 1354 C CA . ARG A 1 182 ? -42.266 -2.583 61.150 1.00 66.38 182 ARG A CA 1
ATOM 1355 C C . ARG A 1 182 ? -43.159 -1.954 62.226 1.00 66.38 182 ARG A C 1
ATOM 1357 O O . ARG A 1 182 ? -43.266 -2.528 63.306 1.00 66.38 182 ARG A O 1
ATOM 1364 N N . ARG A 1 183 ? -43.823 -0.818 61.968 1.00 60.22 183 ARG A N 1
ATOM 1365 C CA . ARG A 1 183 ? -44.705 -0.155 62.957 1.00 60.22 183 ARG A CA 1
ATOM 1366 C C . ARG A 1 183 ? -46.120 -0.738 63.055 1.00 60.22 183 ARG A C 1
ATOM 1368 O O . ARG A 1 183 ? -46.863 -0.335 63.943 1.00 60.22 183 ARG A O 1
ATOM 1375 N N . ARG A 1 184 ? -46.503 -1.698 62.208 1.00 53.28 184 ARG A N 1
ATOM 1376 C CA . ARG A 1 184 ? -47.790 -2.407 62.323 1.00 53.28 184 ARG A CA 1
ATOM 1377 C C . ARG A 1 184 ? -47.569 -3.841 62.813 1.00 53.28 184 ARG A C 1
ATOM 1379 O O . ARG A 1 184 ? -47.513 -4.781 62.027 1.00 53.28 184 ARG A O 1
ATOM 1386 N N . GLY A 1 185 ? -47.413 -4.011 64.125 1.00 43.44 185 GLY A N 1
ATOM 1387 C CA . GLY A 1 185 ? -47.426 -5.330 64.768 1.00 43.44 185 GLY A CA 1
ATOM 1388 C C . GLY A 1 185 ? -48.852 -5.884 64.958 1.00 43.44 185 GLY A C 1
ATOM 1389 O O . GLY A 1 185 ? -49.701 -5.154 65.449 1.00 43.44 185 GLY A O 1
ATOM 1390 N N . ARG A 1 186 ? -49.076 -7.139 64.506 1.00 42.75 186 ARG A N 1
ATOM 1391 C CA . ARG A 1 186 ? -49.666 -8.359 65.165 1.00 42.75 186 ARG A CA 1
ATOM 1392 C C . ARG A 1 186 ? -50.624 -8.217 66.395 1.00 42.75 186 ARG A C 1
ATOM 1394 O O . ARG A 1 186 ? -50.473 -7.238 67.108 1.00 42.75 186 ARG A O 1
ATOM 1401 N N . PRO A 1 187 ? -51.340 -9.281 66.888 1.00 56.06 187 PRO A N 1
ATOM 1402 C CA . PRO A 1 187 ? -51.974 -10.503 66.301 1.00 56.06 187 PRO A CA 1
ATOM 1403 C C . PRO A 1 187 ? -53.319 -10.996 66.990 1.00 56.06 187 PRO A C 1
ATOM 1405 O O . PRO A 1 187 ? -53.714 -10.449 68.008 1.00 56.06 187 PRO A O 1
ATOM 1408 N N . MET A 1 188 ? -53.900 -12.131 66.512 1.00 41.59 188 MET A N 1
ATOM 1409 C CA . MET A 1 188 ? -54.784 -13.152 67.190 1.00 41.59 188 MET A CA 1
ATOM 1410 C C . MET A 1 188 ? -56.242 -12.756 67.609 1.00 41.59 188 MET A C 1
ATOM 1412 O O . MET A 1 188 ? -56.462 -11.618 67.976 1.00 41.59 188 MET A O 1
ATOM 1416 N N . ARG A 1 189 ? -57.317 -13.587 67.637 1.00 41.69 189 ARG A N 1
ATOM 1417 C CA . ARG A 1 189 ? -57.574 -15.061 67.645 1.00 41.69 189 ARG A CA 1
ATOM 1418 C C . ARG A 1 189 ? -59.110 -15.375 67.407 1.00 41.69 189 ARG A C 1
ATOM 1420 O O . ARG A 1 189 ? -59.786 -14.450 66.978 1.00 41.69 189 ARG A O 1
ATOM 1427 N N . PRO A 1 190 ? -59.665 -16.611 67.596 1.00 59.81 190 PRO A N 1
ATOM 1428 C CA . PRO A 1 190 ? -60.726 -17.257 66.785 1.00 59.81 190 PRO A CA 1
ATOM 1429 C C . PRO A 1 190 ? -62.155 -17.208 67.398 1.00 59.81 190 PRO A C 1
ATOM 1431 O O . PRO A 1 190 ? -62.300 -16.650 68.480 1.00 59.81 190 PRO A O 1
ATOM 1434 N N . VAL A 1 191 ? -63.158 -17.838 66.742 1.00 40.53 191 VAL A N 1
ATOM 1435 C CA . VAL A 1 191 ? -64.279 -18.673 67.289 1.00 40.53 191 VAL A CA 1
ATOM 1436 C C . VAL A 1 191 ? -65.406 -18.863 66.229 1.00 40.53 191 VAL A C 1
ATOM 1438 O O . VAL A 1 191 ? -65.867 -17.901 65.624 1.00 40.53 191 VAL A O 1
ATOM 1441 N N . GLU A 1 192 ? -65.803 -20.123 65.998 1.00 37.28 192 GLU A N 1
ATOM 1442 C CA . GLU A 1 192 ? -67.003 -20.663 65.287 1.00 37.28 192 GLU A CA 1
ATOM 1443 C C . GLU A 1 192 ? -68.270 -20.665 66.207 1.00 37.28 192 GLU A C 1
ATOM 1445 O O . GLU A 1 192 ? -68.092 -20.297 67.366 1.00 37.28 192 GLU A O 1
ATOM 1450 N N . PRO A 1 193 ? -69.503 -21.165 65.872 1.00 55.44 193 PRO A N 1
ATOM 1451 C CA . PRO A 1 193 ? -70.127 -21.648 64.609 1.00 55.44 193 PRO A CA 1
ATOM 1452 C C . PRO A 1 193 ? -71.610 -21.170 64.362 1.00 55.44 193 PRO A C 1
ATOM 1454 O O . PRO A 1 193 ? -72.205 -20.498 65.198 1.00 55.44 193 PRO A O 1
ATOM 1457 N N . SER A 1 194 ? -72.254 -21.703 63.294 1.00 42.72 194 SER A N 1
ATOM 1458 C CA . SER A 1 194 ? -73.727 -21.939 63.095 1.00 42.72 194 SER A CA 1
ATOM 1459 C C . SER A 1 194 ? -74.595 -20.730 62.658 1.00 42.72 194 SER A C 1
ATOM 1461 O O . SER A 1 194 ? -74.420 -19.649 63.189 1.00 42.72 194 SER A O 1
ATOM 1463 N N . THR A 1 195 ? -75.588 -20.739 61.748 1.00 40.72 195 THR A N 1
ATOM 1464 C CA . THR A 1 195 ? -76.395 -21.719 60.972 1.00 40.72 195 THR A CA 1
ATOM 1465 C C . THR A 1 195 ? -77.099 -20.959 59.815 1.00 40.72 195 THR A C 1
ATOM 1467 O O . THR A 1 195 ? -77.657 -19.899 60.063 1.00 40.72 195 THR A O 1
ATOM 1470 N N . SER A 1 196 ? -77.035 -21.442 58.566 1.00 41.41 196 SER A N 1
ATOM 1471 C CA . SER A 1 196 ? -78.117 -22.058 57.748 1.00 41.41 196 SER A CA 1
ATOM 1472 C C . SER A 1 196 ? -79.293 -21.200 57.209 1.00 41.41 196 SER A C 1
ATOM 1474 O O . SER A 1 196 ? -79.857 -20.372 57.913 1.00 41.41 196 SER A O 1
ATOM 1476 N N . ARG A 1 197 ? -79.733 -21.589 55.991 1.00 38.25 197 ARG A N 1
ATOM 1477 C CA . ARG A 1 197 ? -80.842 -21.144 55.102 1.00 38.25 197 ARG A CA 1
ATOM 1478 C C . ARG A 1 197 ? -80.490 -19.970 54.175 1.00 38.25 197 ARG A C 1
ATOM 1480 O O . ARG A 1 197 ? -80.255 -18.872 54.640 1.00 38.25 197 ARG A O 1
ATOM 1487 N N . PHE A 1 198 ? -80.449 -20.117 52.852 1.00 40.25 198 PHE A N 1
ATOM 1488 C CA . PHE A 1 198 ? -81.415 -20.788 51.979 1.00 40.25 198 PHE A CA 1
ATOM 1489 C C . PHE A 1 198 ? -80.756 -21.551 50.818 1.00 40.25 198 PHE A C 1
ATOM 1491 O O . PHE A 1 198 ? -79.673 -21.215 50.351 1.00 40.25 198 PHE A O 1
ATOM 1498 N N . ARG A 1 199 ? -81.480 -22.584 50.387 1.00 41.09 199 ARG A N 1
ATOM 1499 C CA . ARG A 1 199 ? -81.192 -23.606 49.377 1.00 41.09 199 ARG A CA 1
ATOM 1500 C C . ARG A 1 199 ? -82.145 -23.416 48.194 1.00 41.09 199 ARG A C 1
ATOM 1502 O O . ARG A 1 199 ? -83.322 -23.189 48.451 1.00 41.09 199 ARG A O 1
ATOM 1509 N N . LEU A 1 200 ? -81.649 -23.607 46.973 1.00 41.75 200 LEU A N 1
ATOM 1510 C CA . LEU A 1 200 ? -82.314 -24.219 45.804 1.00 41.75 200 LEU A CA 1
ATOM 1511 C C . LEU A 1 200 ? -81.180 -24.539 44.805 1.00 41.75 200 LEU A C 1
ATOM 1513 O O . LEU A 1 200 ? -80.424 -23.637 44.459 1.00 41.75 200 LEU A O 1
ATOM 1517 N N . GLU A 1 201 ? -80.778 -25.817 44.734 1.00 38.44 201 GLU A N 1
ATOM 1518 C CA . GLU A 1 201 ? -80.968 -26.727 43.571 1.00 38.44 201 GLU A CA 1
ATOM 1519 C C . GLU A 1 201 ? -80.191 -26.244 42.320 1.00 38.44 201 GLU A C 1
ATOM 1521 O O . GLU A 1 201 ? -80.529 -25.200 41.777 1.00 38.44 201 GLU A O 1
ATOM 1526 N N . GLU A 1 202 ? -79.013 -26.787 41.953 1.00 46.97 202 GLU A N 1
ATOM 1527 C CA . GLU A 1 202 ? -78.693 -28.145 41.407 1.00 46.97 202 GLU A CA 1
ATOM 1528 C C . GLU A 1 202 ? -79.089 -28.280 39.905 1.00 46.97 202 GLU A C 1
ATOM 1530 O O . GLU A 1 202 ? -80.073 -27.636 39.542 1.00 46.97 202 GLU A O 1
ATOM 1535 N N . PRO A 1 203 ? -78.426 -29.061 39.000 1.00 52.75 203 PRO A N 1
ATOM 1536 C CA . PRO A 1 203 ? -77.225 -29.926 39.103 1.00 52.75 203 PRO A CA 1
ATOM 1537 C C . PRO A 1 203 ? -76.143 -29.790 37.989 1.00 52.75 203 PRO A C 1
ATOM 1539 O O . PRO A 1 203 ? -76.386 -29.242 36.920 1.00 52.75 203 PRO A O 1
ATOM 1542 N N . GLU A 1 204 ? -74.981 -30.392 38.302 1.00 42.47 204 GLU A N 1
ATOM 1543 C CA . GLU A 1 204 ? -74.080 -31.256 37.490 1.00 42.47 204 GLU A CA 1
ATOM 1544 C C . GLU A 1 204 ? -73.519 -30.748 36.139 1.00 42.47 204 GLU A C 1
ATOM 1546 O O . GLU A 1 204 ? -74.203 -30.182 35.307 1.00 42.47 204 GLU A O 1
ATOM 1551 N N . GLU A 1 205 ? -72.237 -30.922 35.813 1.00 40.25 205 GLU A N 1
ATOM 1552 C CA . GLU A 1 205 ? -71.420 -32.112 36.051 1.00 40.25 205 GLU A CA 1
ATOM 1553 C C . GLU A 1 205 ? -69.924 -31.741 36.010 1.00 40.25 205 GLU A C 1
ATOM 1555 O O . GLU A 1 205 ? -69.438 -31.077 35.092 1.00 40.25 205 GLU A O 1
ATOM 1560 N N . ALA A 1 206 ? -69.186 -32.172 37.031 1.00 54.06 206 ALA A N 1
ATOM 1561 C CA . ALA A 1 206 ? -67.738 -32.340 36.977 1.00 54.06 206 ALA A CA 1
ATOM 1562 C C . ALA A 1 206 ? -67.450 -33.828 36.699 1.00 54.06 206 ALA A C 1
ATOM 1564 O O . ALA A 1 206 ? -68.277 -34.677 37.027 1.00 54.06 206 ALA A O 1
ATOM 1565 N N . PRO A 1 207 ? -66.247 -34.174 36.222 1.00 54.44 207 PRO A N 1
ATOM 1566 C CA . PRO A 1 207 ? -65.272 -34.571 37.230 1.00 54.44 207 PRO A CA 1
ATOM 1567 C C . PRO A 1 207 ? -63.873 -33.992 36.990 1.00 54.44 207 PRO A C 1
ATOM 1569 O O . PRO A 1 207 ? -63.344 -33.910 35.885 1.00 54.44 207 PRO A O 1
ATOM 1572 N N . SER A 1 208 ? -63.287 -33.593 38.106 1.00 47.06 208 SER A N 1
ATOM 1573 C CA . SER A 1 208 ? -61.899 -33.212 38.356 1.00 47.06 208 SER A CA 1
ATOM 1574 C C . SER A 1 208 ? -61.043 -34.480 38.649 1.00 47.06 208 SER A C 1
ATOM 1576 O O . SER A 1 208 ? -61.555 -35.588 38.507 1.00 47.06 208 SER A O 1
ATOM 1578 N N . PRO A 1 209 ? -59.846 -34.402 39.271 1.00 65.75 209 PRO A N 1
ATOM 1579 C CA . PRO A 1 209 ? -58.523 -33.854 38.884 1.00 65.75 209 PRO A CA 1
ATOM 1580 C C . PRO A 1 209 ? -57.432 -34.951 39.163 1.00 65.75 209 PRO A C 1
ATOM 1582 O O . PRO A 1 209 ? -57.778 -36.123 39.023 1.00 65.75 209 PRO A O 1
ATOM 1585 N N . PRO A 1 210 ? -56.189 -34.726 39.682 1.00 61.03 210 PRO A N 1
ATOM 1586 C CA . PRO A 1 210 ? -55.218 -33.603 39.727 1.00 61.03 210 PRO A CA 1
ATOM 1587 C C . PRO A 1 210 ? -53.813 -34.111 39.220 1.00 61.03 210 PRO A C 1
ATOM 1589 O O . PRO A 1 210 ? -53.811 -35.067 38.448 1.00 61.03 210 PRO A O 1
ATOM 1592 N N . PRO A 1 211 ? -52.604 -33.636 39.633 1.00 52.72 211 PRO A N 1
ATOM 1593 C CA . PRO A 1 211 ? -52.194 -32.438 40.378 1.00 52.72 211 PRO A CA 1
ATOM 1594 C C . PRO A 1 211 ? -51.027 -31.629 39.749 1.00 52.72 211 PRO A C 1
ATOM 1596 O O . PRO A 1 211 ? -50.349 -32.064 38.830 1.00 52.72 211 PRO A O 1
ATOM 1599 N N . SER A 1 212 ? -50.823 -30.437 40.326 1.00 42.31 212 SER A N 1
ATOM 1600 C CA . SER A 1 212 ? -49.557 -29.763 40.672 1.00 42.31 212 SER A CA 1
ATOM 1601 C C . SER A 1 212 ? -48.320 -29.940 39.783 1.00 42.31 212 SER A C 1
ATOM 1603 O O . SER A 1 212 ? -47.870 -31.052 39.570 1.00 42.31 212 SER A O 1
ATOM 1605 N N . ILE A 1 213 ? -47.638 -28.829 39.472 1.00 46.38 213 ILE A N 1
ATOM 1606 C CA . ILE A 1 213 ? -46.242 -28.566 39.887 1.00 46.38 213 ILE A CA 1
ATOM 1607 C C . ILE A 1 213 ? -45.789 -27.212 39.308 1.00 46.38 213 ILE A C 1
ATOM 1609 O O . ILE A 1 213 ? -45.804 -26.969 38.107 1.00 46.38 213 ILE A O 1
ATOM 1613 N N . SER A 1 214 ? -45.439 -26.324 40.237 1.00 39.19 214 SER A N 1
ATOM 1614 C CA . SER A 1 214 ? -44.287 -25.419 40.226 1.00 39.19 214 SER A CA 1
ATOM 1615 C C . SER A 1 214 ? -43.815 -24.874 38.875 1.00 39.19 214 SER A C 1
ATOM 1617 O O . SER A 1 214 ? -43.171 -25.572 38.102 1.00 39.19 214 SER A O 1
ATOM 1619 N N . ARG A 1 215 ? -43.978 -23.562 38.675 1.00 47.03 215 ARG A N 1
ATOM 1620 C CA . ARG A 1 215 ? -43.069 -22.785 37.822 1.00 47.03 215 ARG A CA 1
ATOM 1621 C C . ARG A 1 215 ? -41.703 -22.695 38.513 1.00 47.03 215 ARG A C 1
ATOM 1623 O O . ARG A 1 215 ? -41.644 -22.089 39.585 1.00 47.03 215 ARG A O 1
ATOM 1630 N N . PRO A 1 216 ? -40.608 -23.186 37.915 1.00 45.12 216 PRO A N 1
ATOM 1631 C CA . PRO A 1 216 ? -39.288 -22.691 38.229 1.00 45.12 216 PRO A CA 1
ATOM 1632 C C . PRO A 1 216 ? -38.962 -21.528 37.291 1.00 45.12 216 PRO A C 1
ATOM 1634 O O . PRO A 1 216 ? -38.930 -21.656 36.068 1.00 45.12 216 PRO A O 1
ATOM 1637 N N . VAL A 1 217 ? -38.669 -20.384 37.899 1.00 46.62 217 VAL A N 1
ATOM 1638 C CA . VAL A 1 217 ? -37.651 -19.485 37.365 1.00 46.62 217 VAL A CA 1
ATOM 1639 C C . VAL A 1 217 ? -36.343 -20.274 37.377 1.00 46.62 217 VAL A C 1
ATOM 1641 O O . VAL A 1 217 ? -35.902 -20.749 38.422 1.00 46.62 217 VAL A O 1
ATOM 1644 N N . SER A 1 218 ? -35.739 -20.451 36.211 1.00 40.69 218 SER A N 1
ATOM 1645 C CA . SER A 1 218 ? -34.352 -20.881 36.080 1.00 40.69 218 SER A CA 1
ATOM 1646 C C . SER A 1 218 ? -33.731 -20.128 34.918 1.00 40.69 218 SER A C 1
ATOM 1648 O O . SER A 1 218 ? -33.986 -20.396 33.751 1.00 40.69 218 SER A O 1
ATOM 1650 N N . THR A 1 219 ? -32.910 -19.152 35.290 1.00 44.28 219 THR A N 1
ATOM 1651 C CA . THR A 1 219 ? -31.624 -18.883 34.655 1.00 44.28 219 THR A CA 1
ATOM 1652 C C . THR A 1 219 ? -30.983 -20.174 34.151 1.00 44.28 219 THR A C 1
ATOM 1654 O O . THR A 1 219 ? -30.622 -21.027 34.958 1.00 44.28 219 THR A O 1
ATOM 1657 N N . SER A 1 220 ? -30.787 -20.297 32.842 1.00 38.22 220 SER A N 1
ATOM 1658 C CA . SER A 1 220 ? -29.675 -21.062 32.289 1.00 38.22 220 SER A CA 1
ATOM 1659 C C . SER A 1 220 ? -29.406 -20.629 30.857 1.00 38.22 220 SER A C 1
ATOM 1661 O O . SER A 1 220 ? -30.327 -20.482 30.064 1.00 38.22 220 SER A O 1
ATOM 1663 N N . ALA A 1 221 ? -28.117 -20.451 30.592 1.00 41.12 221 ALA A N 1
ATOM 1664 C CA . ALA A 1 221 ? -27.478 -20.428 29.292 1.00 41.12 221 ALA A CA 1
ATOM 1665 C C . ALA A 1 221 ? -27.993 -19.381 28.297 1.00 41.12 221 ALA A C 1
ATOM 1667 O O . ALA A 1 221 ? -28.936 -19.582 27.543 1.00 41.12 221 ALA A O 1
ATOM 1668 N N . ARG A 1 222 ? -27.213 -18.297 28.214 1.00 45.66 222 ARG A N 1
ATOM 1669 C CA . ARG A 1 222 ? -26.699 -17.783 26.942 1.00 45.66 222 ARG A CA 1
ATOM 1670 C C . ARG A 1 222 ? -26.473 -18.969 26.002 1.00 45.66 222 ARG A C 1
ATOM 1672 O O . ARG A 1 222 ? -25.427 -19.612 26.053 1.00 45.66 222 ARG A O 1
ATOM 1679 N N . GLU A 1 223 ? -27.489 -19.273 25.208 1.00 35.81 223 GLU A N 1
ATOM 1680 C CA . GLU A 1 223 ? -27.362 -20.070 24.008 1.00 35.81 223 GLU A CA 1
ATOM 1681 C C . GLU A 1 223 ? -26.353 -19.297 23.173 1.00 35.81 223 GLU A C 1
ATOM 1683 O O . GLU A 1 223 ? -26.597 -18.173 22.721 1.00 35.81 223 GLU A O 1
ATOM 1688 N N . ALA A 1 224 ? -25.129 -19.827 23.145 1.00 41.47 224 ALA A N 1
ATOM 1689 C CA . ALA A 1 224 ? -24.153 -19.425 22.167 1.00 41.47 224 ALA A CA 1
ATOM 1690 C C . ALA A 1 224 ? -24.905 -19.439 20.843 1.00 41.47 224 ALA A C 1
ATOM 1692 O O . ALA A 1 224 ? -25.462 -20.475 20.474 1.00 41.47 224 ALA A O 1
ATOM 1693 N N . ALA A 1 225 ? -24.973 -18.276 20.188 1.00 40.75 225 ALA A N 1
ATOM 1694 C CA . ALA A 1 225 ? -25.357 -18.215 18.793 1.00 40.75 225 ALA A CA 1
ATOM 1695 C C . ALA A 1 225 ? -24.691 -19.419 18.121 1.00 40.75 225 ALA A C 1
ATOM 1697 O O . ALA A 1 225 ? -23.488 -19.608 18.362 1.00 40.75 225 ALA A O 1
ATOM 1698 N N . PRO A 1 226 ? -25.437 -20.269 17.388 1.00 41.09 226 PRO A N 1
ATOM 1699 C CA . PRO A 1 226 ? -24.801 -21.354 16.672 1.00 41.09 226 PRO A CA 1
ATOM 1700 C C . PRO A 1 226 ? -23.655 -20.700 15.920 1.00 41.09 226 PRO A C 1
ATOM 1702 O O . PRO A 1 226 ? -23.866 -19.684 15.245 1.00 41.09 226 PRO A O 1
ATOM 1705 N N . ALA A 1 227 ? -22.435 -21.197 16.156 1.00 47.09 227 ALA A N 1
ATOM 1706 C CA . ALA A 1 227 ? -21.306 -20.892 15.303 1.00 47.09 227 ALA A CA 1
ATOM 1707 C C . ALA A 1 227 ? -21.884 -20.972 13.900 1.00 47.09 227 ALA A C 1
ATOM 1709 O O . ALA A 1 227 ? -22.408 -22.027 13.542 1.00 47.09 227 ALA A O 1
ATOM 1710 N N . ARG A 1 228 ? -21.978 -19.826 13.209 1.00 51.06 228 ARG A N 1
ATOM 1711 C CA .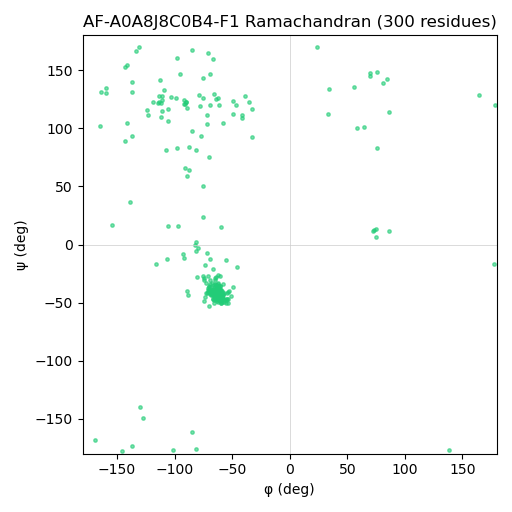 ARG A 1 228 ? -22.548 -19.792 11.870 1.00 51.06 228 ARG A CA 1
ATOM 1712 C C . ARG A 1 228 ? -21.821 -20.903 11.139 1.00 51.06 228 ARG A C 1
ATOM 1714 O O . ARG A 1 228 ? -20.608 -20.804 10.953 1.00 51.06 228 ARG A O 1
ATOM 1721 N N . ASP A 1 229 ? -22.534 -21.965 10.793 1.00 47.34 229 ASP A N 1
ATOM 1722 C CA . ASP A 1 229 ? -22.027 -22.966 9.880 1.00 47.34 229 ASP A CA 1
ATOM 1723 C C . ASP A 1 229 ? -21.987 -22.283 8.515 1.00 47.34 229 ASP A C 1
ATOM 1725 O O . ASP A 1 229 ? -22.859 -22.437 7.666 1.00 47.34 229 ASP A O 1
ATOM 1729 N N . MET A 1 230 ? -20.990 -21.413 8.356 1.00 48.66 230 MET A N 1
ATOM 1730 C CA . MET A 1 230 ? -20.686 -20.693 7.139 1.00 48.66 230 MET A CA 1
ATOM 1731 C C . MET A 1 230 ? -20.101 -21.726 6.181 1.00 48.66 230 MET A C 1
ATOM 1733 O O . MET A 1 230 ? -19.038 -22.318 6.384 1.00 48.66 230 MET A O 1
ATOM 1737 N N . SER A 1 231 ? -20.972 -22.096 5.250 1.00 59.56 231 SER A N 1
ATOM 1738 C CA . SER A 1 231 ? -20.877 -23.275 4.402 1.00 59.56 231 SER A CA 1
ATOM 1739 C C . SER A 1 231 ? -19.758 -23.156 3.352 1.00 59.56 231 SER A C 1
ATOM 1741 O O . SER A 1 231 ? -19.323 -22.042 3.052 1.00 59.56 231 SER A O 1
ATOM 1743 N N . PRO A 1 232 ? -19.349 -24.274 2.718 1.00 64.12 232 PRO A N 1
ATOM 1744 C CA . PRO A 1 232 ? -18.447 -24.301 1.555 1.00 64.12 232 PRO A CA 1
ATOM 1745 C C . PRO A 1 232 ? -18.766 -23.279 0.445 1.00 64.12 232 PRO A C 1
ATOM 1747 O O . PRO A 1 232 ? -17.893 -22.937 -0.346 1.00 64.12 232 PRO A O 1
ATOM 1750 N N . ALA A 1 233 ? -19.993 -22.748 0.403 1.00 80.75 233 ALA A N 1
ATOM 1751 C CA . ALA A 1 233 ? -20.412 -21.714 -0.534 1.00 80.75 233 ALA A CA 1
ATOM 1752 C C . ALA A 1 233 ? -19.570 -20.425 -0.471 1.00 80.75 233 ALA A C 1
ATOM 1754 O O . ALA A 1 233 ? -19.363 -19.811 -1.513 1.00 80.75 233 ALA A O 1
ATOM 1755 N N . GLU A 1 234 ? -19.063 -20.014 0.697 1.00 84.00 234 GLU A N 1
ATOM 1756 C CA . GLU A 1 234 ? -18.236 -18.797 0.803 1.00 84.00 234 GLU A CA 1
ATOM 1757 C C . GLU A 1 234 ? -16.872 -18.975 0.131 1.00 84.00 234 GLU A C 1
ATOM 1759 O O . GLU A 1 234 ? -16.427 -18.101 -0.610 1.00 84.00 234 GLU A O 1
ATOM 1764 N N . LEU A 1 235 ? -16.241 -20.139 0.320 1.00 85.44 235 LEU A N 1
ATOM 1765 C CA . LEU A 1 235 ? -14.989 -20.485 -0.354 1.00 85.44 235 LEU A CA 1
ATOM 1766 C C . LEU A 1 235 ? -15.186 -20.577 -1.871 1.00 85.44 235 LEU A C 1
ATOM 1768 O O . LEU A 1 235 ? -14.350 -20.084 -2.621 1.00 85.44 235 LEU A O 1
ATOM 1772 N N . VAL A 1 236 ? -16.304 -21.148 -2.331 1.00 88.62 236 VAL A N 1
ATOM 1773 C CA . VAL A 1 236 ? -16.629 -21.229 -3.767 1.00 88.62 236 VAL A CA 1
ATOM 1774 C C . VAL A 1 236 ? -16.864 -19.840 -4.362 1.00 88.62 236 VAL A C 1
ATOM 1776 O O . VAL A 1 236 ? -16.339 -19.530 -5.430 1.00 88.62 236 VAL A O 1
ATOM 1779 N N . GLN A 1 237 ? -17.601 -18.970 -3.668 1.00 90.56 237 GLN A N 1
ATOM 1780 C CA . GLN A 1 237 ? -17.797 -17.586 -4.107 1.00 90.56 237 GLN A CA 1
ATOM 1781 C C . GLN A 1 237 ? -16.477 -16.815 -4.147 1.00 90.56 237 GLN A C 1
ATOM 1783 O O . GLN A 1 237 ? -16.220 -16.086 -5.104 1.00 90.56 237 GLN A O 1
ATOM 1788 N N . PHE A 1 238 ? -15.621 -16.987 -3.138 1.00 92.50 238 PHE A N 1
ATOM 1789 C CA . PHE A 1 238 ? -14.318 -16.338 -3.117 1.00 92.50 238 PHE A CA 1
ATOM 1790 C C . PHE A 1 238 ? -13.405 -16.852 -4.232 1.00 92.50 238 PHE A C 1
ATOM 1792 O O . PHE A 1 238 ? -12.770 -16.057 -4.921 1.00 92.50 238 PHE A O 1
ATOM 1799 N N . HIS A 1 239 ? -13.391 -18.164 -4.472 1.00 91.19 239 HIS A N 1
ATOM 1800 C CA . HIS A 1 239 ? -12.703 -18.757 -5.613 1.00 91.19 239 HIS A CA 1
ATOM 1801 C C . HIS A 1 239 ? -13.141 -18.100 -6.928 1.00 91.19 239 HIS A C 1
ATOM 1803 O O . HIS A 1 239 ? -12.287 -17.598 -7.662 1.00 91.19 239 HIS A O 1
ATOM 1809 N N . GLN A 1 240 ? -14.452 -17.988 -7.167 1.00 93.12 240 GLN A N 1
ATOM 1810 C CA . GLN A 1 240 ? -14.991 -17.337 -8.362 1.00 93.12 240 GLN A CA 1
ATOM 1811 C C . GLN A 1 240 ? -14.520 -15.881 -8.488 1.00 93.12 240 GLN A C 1
ATOM 1813 O O . GLN A 1 240 ? -14.081 -15.465 -9.556 1.00 93.12 240 GLN A O 1
ATOM 1818 N N . LYS A 1 241 ? -14.525 -15.115 -7.386 1.00 93.25 241 LYS A N 1
ATOM 1819 C CA . LYS A 1 241 ? -13.983 -13.744 -7.373 1.00 93.25 241 LYS A CA 1
ATOM 1820 C C . LYS A 1 241 ? -12.506 -13.706 -7.779 1.00 93.25 241 LYS A C 1
ATOM 1822 O O . LYS A 1 241 ? -12.101 -12.796 -8.502 1.00 93.25 241 LYS A O 1
ATOM 1827 N N . THR A 1 242 ? -11.695 -14.664 -7.319 1.00 93.31 242 THR A N 1
ATOM 1828 C CA . THR A 1 242 ? -10.268 -14.724 -7.685 1.00 93.31 242 THR A CA 1
ATOM 1829 C C . THR A 1 242 ? -10.047 -15.106 -9.150 1.00 93.31 242 THR A C 1
ATOM 1831 O O . THR A 1 242 ? -9.155 -14.540 -9.782 1.00 93.31 242 THR A O 1
ATOM 1834 N N . GLU A 1 243 ? -10.865 -15.997 -9.717 1.00 93.31 243 GLU A N 1
ATOM 1835 C CA . GLU A 1 243 ? -10.828 -16.322 -11.151 1.00 93.31 243 GLU A CA 1
ATOM 1836 C C . GLU A 1 243 ? -11.257 -15.132 -12.013 1.00 93.31 243 GLU A C 1
ATOM 1838 O O . GLU A 1 243 ? -10.559 -14.763 -12.962 1.00 93.31 243 GLU A O 1
ATOM 1843 N N . ASP A 1 244 ? -12.358 -14.473 -11.648 1.00 93.31 244 ASP A N 1
ATOM 1844 C CA . ASP A 1 244 ? -12.842 -13.279 -12.336 1.00 93.31 244 ASP A CA 1
ATOM 1845 C C . ASP A 1 244 ? -11.773 -12.179 -12.315 1.00 93.31 244 ASP A C 1
ATOM 1847 O O . ASP A 1 244 ? -11.482 -11.565 -13.346 1.00 93.31 244 ASP A O 1
ATOM 1851 N N . ALA A 1 245 ? -11.112 -11.973 -11.172 1.00 91.25 245 ALA A N 1
ATOM 1852 C CA . ALA A 1 245 ? -9.997 -11.041 -11.061 1.00 91.25 245 ALA A CA 1
ATOM 1853 C C . ALA A 1 245 ? -8.822 -11.434 -11.972 1.00 91.25 245 ALA A C 1
ATOM 1855 O O . ALA A 1 245 ? -8.305 -10.579 -12.688 1.00 91.25 245 ALA A O 1
ATOM 1856 N N . LEU A 1 246 ? -8.424 -12.708 -12.019 1.00 90.19 246 LEU A N 1
ATOM 1857 C CA . LEU A 1 246 ? -7.357 -13.173 -12.914 1.00 90.19 246 LEU A CA 1
ATOM 1858 C C . LEU A 1 246 ? -7.684 -12.985 -14.397 1.00 90.19 246 LEU A C 1
ATOM 1860 O O . LEU A 1 246 ? -6.778 -12.701 -15.188 1.00 90.19 246 LEU A O 1
ATOM 1864 N N . SER A 1 247 ? -8.951 -13.155 -14.777 1.00 90.44 247 SER A N 1
ATOM 1865 C CA . SER A 1 247 ? -9.402 -12.963 -16.156 1.00 90.44 247 SER A CA 1
ATOM 1866 C C . SER A 1 247 ? -9.402 -11.481 -16.549 1.00 90.44 247 SER A C 1
ATOM 1868 O O . SER A 1 247 ? -8.945 -11.118 -17.634 1.00 90.44 247 SER A O 1
ATOM 1870 N N . ARG A 1 248 ? -9.846 -10.609 -15.636 1.00 90.69 248 ARG A N 1
ATOM 1871 C CA . ARG A 1 248 ? -9.933 -9.162 -15.843 1.00 90.69 248 ARG A CA 1
ATOM 1872 C C . ARG A 1 248 ? -8.564 -8.487 -15.815 1.00 90.69 248 ARG A C 1
ATOM 1874 O O . ARG A 1 248 ? -8.260 -7.662 -16.675 1.00 90.69 248 ARG A O 1
ATOM 1881 N N . PHE A 1 249 ? -7.727 -8.841 -14.845 1.00 90.69 249 PHE A N 1
ATOM 1882 C CA . 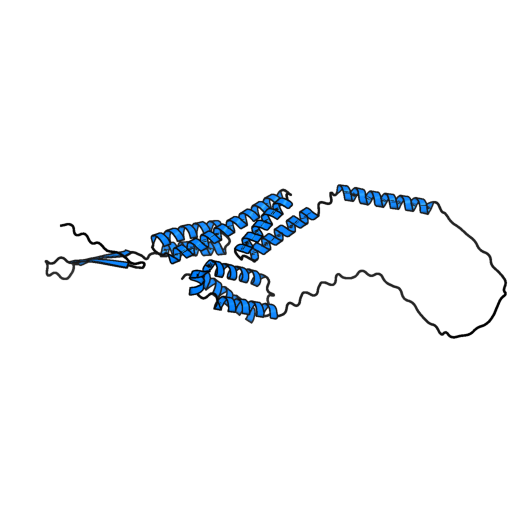PHE A 1 249 ? -6.400 -8.261 -14.640 1.00 90.69 249 PHE A CA 1
ATOM 1883 C C . PHE A 1 249 ? -5.337 -9.057 -15.404 1.00 90.69 249 PHE A C 1
ATOM 1885 O O . PHE A 1 249 ? -4.443 -9.701 -14.849 1.00 90.69 249 PHE A O 1
ATOM 1892 N N . SER A 1 250 ? -5.445 -9.005 -16.732 1.00 87.50 250 SER A N 1
ATOM 1893 C CA . SER A 1 250 ? -4.372 -9.440 -17.626 1.00 87.50 250 SER A CA 1
ATOM 1894 C C . SER A 1 250 ? -3.152 -8.519 -17.506 1.00 87.50 250 SER A C 1
ATOM 1896 O O . SER A 1 250 ? -3.263 -7.363 -17.092 1.00 87.50 250 SER A O 1
ATOM 1898 N N . LYS A 1 251 ? -1.977 -9.005 -17.924 1.00 81.12 251 LYS A N 1
ATOM 1899 C CA . LYS A 1 251 ? -0.725 -8.227 -17.919 1.00 81.12 251 LYS A CA 1
ATOM 1900 C C . LYS A 1 251 ? -0.868 -6.863 -18.609 1.00 81.12 251 LYS A C 1
ATOM 1902 O O . LYS A 1 251 ? -0.419 -5.858 -18.073 1.00 81.12 251 LYS A O 1
ATOM 1907 N N . SER A 1 252 ? -1.529 -6.815 -19.768 1.00 77.88 252 SER A N 1
ATOM 1908 C CA . SER A 1 252 ? -1.761 -5.566 -20.503 1.00 77.88 252 SER A CA 1
ATOM 1909 C C . SER A 1 252 ? -2.747 -4.638 -19.794 1.00 77.88 252 SER A C 1
ATOM 1911 O O . SER A 1 252 ? -2.529 -3.432 -19.776 1.00 77.88 252 SER A O 1
ATOM 1913 N N . TYR A 1 253 ? -3.806 -5.180 -19.182 1.00 85.31 253 TYR A N 1
ATOM 1914 C CA . TYR A 1 253 ? -4.776 -4.370 -18.444 1.00 85.31 253 TYR A CA 1
ATOM 1915 C C . TYR A 1 253 ? -4.150 -3.738 -17.197 1.00 85.31 253 TYR A C 1
ATOM 1917 O O . TYR A 1 253 ? -4.383 -2.559 -16.932 1.00 85.31 253 TYR A O 1
ATOM 1925 N N . ILE A 1 254 ? -3.336 -4.503 -16.457 1.00 84.75 254 ILE A N 1
ATOM 1926 C CA . ILE A 1 254 ? -2.647 -4.034 -15.248 1.00 84.75 254 ILE A CA 1
ATOM 1927 C C . ILE A 1 254 ? -1.722 -2.864 -15.576 1.00 84.75 254 ILE A C 1
ATOM 1929 O O . ILE A 1 254 ? -1.744 -1.880 -14.848 1.00 84.75 254 ILE A O 1
ATOM 1933 N N . ARG A 1 255 ? -0.985 -2.904 -16.694 1.00 73.94 255 ARG A N 1
ATOM 1934 C CA . ARG A 1 255 ? -0.102 -1.792 -17.097 1.00 73.94 255 ARG A CA 1
ATOM 1935 C C . ARG A 1 255 ? -0.825 -0.447 -17.165 1.00 73.94 255 ARG A C 1
ATOM 1937 O O . ARG A 1 255 ? -0.285 0.562 -16.728 1.00 73.94 255 ARG A O 1
ATOM 1944 N N . SER A 1 256 ? -2.053 -0.431 -17.680 1.00 74.75 256 SER A N 1
ATOM 1945 C CA . SER A 1 256 ? -2.845 0.798 -17.815 1.00 74.75 256 SER A CA 1
ATOM 1946 C C . SER A 1 256 ? -3.761 1.088 -16.622 1.00 74.75 256 SER A C 1
ATOM 1948 O O . SER A 1 256 ? -4.312 2.179 -16.543 1.00 74.75 256 SER A O 1
ATOM 1950 N N . ASN A 1 257 ? -3.953 0.132 -15.708 1.00 83.62 257 ASN A N 1
ATOM 1951 C CA . ASN A 1 257 ? -4.927 0.223 -14.613 1.00 83.62 257 ASN A CA 1
ATOM 1952 C C . ASN A 1 257 ? -4.357 -0.316 -13.294 1.00 83.62 257 ASN A C 1
ATOM 1954 O O . ASN A 1 257 ? -5.072 -0.957 -12.518 1.00 83.62 257 ASN A O 1
ATOM 1958 N N . LEU A 1 258 ? -3.067 -0.089 -13.042 1.00 80.88 258 LEU A N 1
ATOM 1959 C CA . LEU A 1 258 ? -2.358 -0.691 -11.917 1.00 80.88 258 LEU A CA 1
ATOM 1960 C C . LEU A 1 258 ? -2.996 -0.295 -10.581 1.00 80.88 258 LEU A C 1
ATOM 1962 O O . LEU A 1 258 ? -3.282 -1.184 -9.789 1.00 80.88 258 LEU A O 1
ATOM 1966 N N . GLN A 1 259 ? -3.347 0.976 -10.363 1.00 77.88 259 GLN A N 1
ATOM 1967 C CA . GLN A 1 259 ? -4.068 1.392 -9.147 1.00 77.88 259 GLN A CA 1
ATOM 1968 C C . GLN A 1 259 ? -5.367 0.598 -8.920 1.00 77.88 259 GLN A C 1
ATOM 1970 O O . GLN A 1 259 ? -5.649 0.166 -7.802 1.00 77.88 259 GLN A O 1
ATOM 1975 N N . GLN A 1 260 ? -6.150 0.348 -9.975 1.00 83.88 260 GLN A N 1
ATOM 1976 C CA . GLN A 1 260 ? -7.370 -0.455 -9.865 1.00 83.88 260 GLN A CA 1
ATOM 1977 C C . GLN A 1 260 ? -7.055 -1.927 -9.570 1.00 83.88 260 GLN A C 1
ATOM 1979 O O . GLN A 1 260 ? -7.744 -2.543 -8.759 1.00 83.88 260 GLN A O 1
ATOM 1984 N N . ALA A 1 261 ? -6.025 -2.485 -10.210 1.00 87.12 261 ALA A N 1
ATOM 1985 C CA . ALA A 1 261 ? -5.578 -3.854 -9.972 1.00 87.12 261 ALA A CA 1
ATOM 1986 C C . ALA A 1 261 ? -5.095 -4.047 -8.530 1.00 87.12 261 ALA A C 1
ATOM 1988 O O . ALA A 1 261 ? -5.503 -4.998 -7.868 1.00 87.12 261 ALA A O 1
ATOM 1989 N N . MET A 1 262 ? -4.304 -3.102 -8.021 1.00 84.00 262 MET A N 1
ATOM 1990 C CA . MET A 1 262 ? -3.824 -3.083 -6.642 1.00 84.00 262 MET A CA 1
ATOM 1991 C C . MET A 1 262 ? -4.977 -2.980 -5.648 1.00 84.00 262 MET A C 1
ATOM 1993 O O . MET A 1 262 ? -5.038 -3.774 -4.716 1.00 84.00 262 MET A O 1
ATOM 1997 N N . ARG A 1 263 ? -5.930 -2.069 -5.883 1.00 84.69 263 ARG A N 1
ATOM 1998 C CA . ARG A 1 263 ? -7.128 -1.922 -5.045 1.00 84.69 263 ARG A CA 1
ATOM 1999 C C . ARG A 1 263 ? -7.896 -3.241 -4.928 1.00 84.69 263 ARG A C 1
ATOM 2001 O O . ARG A 1 263 ? -8.276 -3.639 -3.831 1.00 84.69 263 ARG A O 1
ATOM 2008 N N . VAL A 1 264 ? -8.123 -3.930 -6.051 1.00 90.62 264 VAL A N 1
ATOM 2009 C CA . VAL A 1 264 ? -8.831 -5.220 -6.036 1.00 90.62 264 VAL A CA 1
ATOM 2010 C C . VAL A 1 264 ? -7.999 -6.301 -5.352 1.00 90.62 264 VAL A C 1
ATOM 2012 O O . VAL A 1 264 ? -8.540 -7.044 -4.539 1.00 90.62 264 VAL A O 1
ATOM 2015 N N . TYR A 1 265 ? -6.698 -6.375 -5.626 1.00 90.56 265 TYR A N 1
ATOM 2016 C CA . TYR A 1 265 ? -5.814 -7.343 -4.982 1.00 90.56 265 TYR A CA 1
ATOM 2017 C C . TYR A 1 265 ? -5.793 -7.190 -3.455 1.00 90.56 265 TYR A C 1
ATOM 2019 O O . TYR A 1 265 ? -6.021 -8.169 -2.749 1.00 90.56 265 TYR A O 1
ATOM 2027 N N . LEU A 1 266 ? -5.600 -5.970 -2.946 1.00 85.69 266 LEU A N 1
ATOM 2028 C CA . LEU A 1 266 ? -5.580 -5.685 -1.507 1.00 85.69 266 LEU A CA 1
ATOM 2029 C C . LEU A 1 266 ? -6.933 -5.991 -0.848 1.00 85.69 266 LEU A C 1
ATOM 2031 O O . LEU A 1 266 ? -6.989 -6.543 0.253 1.00 85.69 266 LEU A O 1
ATOM 2035 N N . SER A 1 267 ? -8.038 -5.718 -1.548 1.00 89.88 267 SER A N 1
ATOM 2036 C CA . SER A 1 267 ? -9.373 -6.109 -1.092 1.00 89.88 267 SER A CA 1
ATOM 2037 C C . SER A 1 267 ? -9.522 -7.629 -0.979 1.00 89.88 267 SER A C 1
ATOM 2039 O O . SER A 1 267 ? -10.063 -8.115 0.013 1.00 89.88 267 SER A O 1
ATOM 2041 N N . LEU A 1 268 ? -9.047 -8.386 -1.973 1.00 91.69 268 LEU A N 1
ATOM 2042 C CA . LEU A 1 268 ? -9.103 -9.848 -1.955 1.00 91.69 268 LEU A CA 1
ATOM 2043 C C . LEU A 1 268 ? -8.190 -10.436 -0.871 1.00 91.69 268 LEU A C 1
ATOM 2045 O O . LEU A 1 268 ? -8.567 -11.397 -0.204 1.00 91.69 268 LEU A O 1
ATOM 2049 N N . GLU A 1 269 ? -7.004 -9.865 -0.657 1.00 88.44 269 GLU A N 1
ATOM 2050 C CA . GLU A 1 269 ? -6.086 -10.323 0.388 1.00 88.44 269 GLU A CA 1
ATOM 2051 C C . GLU A 1 269 ? -6.677 -10.136 1.796 1.00 88.44 269 GLU A C 1
ATOM 2053 O O . GLU A 1 269 ? -6.530 -11.010 2.658 1.00 88.44 269 GLU A O 1
ATOM 2058 N N . GLY A 1 270 ? -7.392 -9.030 2.021 1.00 84.81 270 GLY A N 1
ATOM 2059 C CA . GLY A 1 270 ? -8.123 -8.794 3.263 1.00 84.81 270 GLY A CA 1
ATOM 2060 C C . GLY A 1 270 ? -9.294 -9.761 3.455 1.00 84.81 270 GLY A C 1
ATOM 2061 O O . GLY A 1 270 ? -9.403 -10.373 4.519 1.00 84.81 270 GLY A O 1
ATOM 2062 N N . GLU A 1 271 ? -10.120 -9.975 2.424 1.00 88.31 271 GLU A N 1
ATOM 2063 C CA . GLU A 1 271 ? -11.250 -10.921 2.472 1.00 88.31 271 GLU A CA 1
ATOM 2064 C C . GLU A 1 271 ? -10.768 -12.365 2.719 1.00 88.31 271 GLU A C 1
ATOM 2066 O O . GLU A 1 271 ? -11.321 -13.069 3.565 1.00 88.31 271 GLU A O 1
ATOM 2071 N N . LYS A 1 272 ? -9.654 -12.781 2.099 1.00 89.56 272 LYS A N 1
ATOM 2072 C CA . LYS A 1 272 ? -9.027 -14.093 2.332 1.00 89.56 272 LYS A CA 1
ATOM 2073 C C . LYS A 1 272 ? -8.753 -14.363 3.814 1.00 89.56 272 LYS A C 1
ATOM 2075 O O . LYS A 1 272 ? -8.912 -15.494 4.275 1.00 89.56 272 LYS A O 1
ATOM 2080 N N . LYS A 1 273 ? -8.306 -13.358 4.576 1.00 84.19 273 LYS A N 1
ATOM 2081 C CA . LYS A 1 273 ? -7.961 -13.527 6.001 1.00 84.19 273 LYS A CA 1
ATOM 2082 C C . LYS A 1 273 ? -9.186 -13.852 6.862 1.00 84.19 273 LYS A C 1
ATOM 2084 O O . LYS A 1 273 ? -9.006 -14.426 7.935 1.00 84.19 273 LYS A O 1
ATOM 2089 N N . GLN A 1 274 ? -10.386 -13.535 6.377 1.00 83.12 274 GLN A N 1
ATOM 2090 C CA . GLN A 1 274 ? -11.664 -13.772 7.050 1.00 83.12 274 GLN A CA 1
ATOM 2091 C C . GLN A 1 274 ? -12.309 -15.115 6.663 1.00 83.12 274 GLN A C 1
ATOM 2093 O O . GLN A 1 274 ? -13.290 -15.513 7.289 1.00 83.12 274 GLN A O 1
ATOM 2098 N N . LEU A 1 275 ? -11.765 -15.829 5.668 1.00 84.44 275 LEU A N 1
ATOM 2099 C CA . LEU A 1 275 ? -12.327 -17.098 5.202 1.00 84.44 275 LEU A CA 1
ATOM 2100 C C . LEU A 1 275 ? -12.172 -18.232 6.233 1.00 84.44 275 LEU A C 1
ATOM 2102 O O . LEU A 1 275 ? -11.149 -18.309 6.929 1.00 84.44 275 LEU A O 1
ATOM 2106 N N . PRO A 1 276 ? -13.144 -19.163 6.294 1.00 79.50 276 PRO A N 1
ATOM 2107 C CA . PRO A 1 276 ? -13.037 -20.363 7.116 1.00 79.50 276 PRO A CA 1
ATOM 2108 C C . PRO A 1 276 ? -11.866 -21.235 6.642 1.00 79.50 276 PRO A C 1
ATOM 2110 O O . PRO A 1 276 ? -11.794 -21.594 5.471 1.00 79.50 276 PRO A O 1
ATOM 2113 N N . ARG A 1 277 ? -10.953 -21.583 7.562 1.00 81.44 277 ARG A N 1
ATOM 2114 C CA . ARG A 1 277 ? -9.753 -22.389 7.273 1.00 81.44 277 ARG A CA 1
ATOM 2115 C C . ARG A 1 277 ? -9.964 -23.869 7.567 1.00 81.44 277 ARG A C 1
ATOM 2117 O O . ARG A 1 277 ? -10.617 -24.220 8.549 1.00 81.44 277 ARG A O 1
ATOM 2124 N N . GLY A 1 278 ? -9.327 -24.726 6.776 1.00 77.12 278 GLY A N 1
ATOM 2125 C CA . GLY A 1 278 ? -9.266 -26.170 6.993 1.00 77.12 278 GLY A CA 1
ATOM 2126 C C . GLY A 1 278 ? -10.558 -26.916 6.654 1.00 77.12 278 GLY A C 1
ATOM 2127 O O . GLY A 1 278 ? -10.690 -28.074 7.044 1.00 77.12 278 GLY A O 1
ATOM 2128 N N . ARG A 1 279 ? -11.509 -26.274 5.955 1.00 77.69 279 ARG A N 1
ATOM 2129 C CA . ARG A 1 279 ? -12.753 -26.927 5.505 1.00 77.69 279 ARG A CA 1
ATOM 2130 C C . ARG A 1 279 ? -12.595 -27.585 4.132 1.00 77.69 279 ARG A C 1
ATOM 2132 O O . ARG A 1 279 ? -13.029 -28.719 3.970 1.00 77.69 279 ARG A O 1
ATOM 2139 N N . ASP A 1 280 ? -11.954 -26.903 3.183 1.00 83.12 280 ASP A N 1
ATOM 2140 C CA . ASP A 1 280 ? -11.670 -27.424 1.840 1.00 83.12 280 ASP A CA 1
ATOM 2141 C C . ASP A 1 280 ? -10.240 -27.051 1.427 1.00 83.12 280 ASP A C 1
ATOM 2143 O O . ASP A 1 280 ? -9.960 -25.963 0.920 1.00 83.12 280 ASP A O 1
ATOM 2147 N N . LEU A 1 281 ? -9.312 -27.971 1.698 1.00 84.94 281 LEU A N 1
ATOM 2148 C CA . LEU A 1 281 ? -7.881 -27.766 1.472 1.00 84.94 281 LEU A CA 1
ATOM 2149 C C . LEU A 1 281 ? -7.533 -27.608 -0.014 1.00 84.94 281 LEU A C 1
ATOM 2151 O O . LEU A 1 281 ? -6.539 -26.955 -0.337 1.00 84.94 281 LEU A O 1
ATOM 2155 N N . GLU A 1 282 ? -8.313 -28.207 -0.916 1.00 86.12 282 GLU A N 1
ATOM 2156 C CA . GLU A 1 282 ? -8.066 -28.118 -2.354 1.00 86.12 282 GLU A CA 1
ATOM 2157 C C . GLU A 1 282 ? -8.467 -26.739 -2.872 1.00 86.12 282 GLU A C 1
ATOM 2159 O O . GLU A 1 282 ? -7.662 -26.058 -3.515 1.00 86.12 282 GLU A O 1
ATOM 2164 N N . LEU A 1 283 ? -9.663 -26.282 -2.505 1.00 86.88 283 LEU A N 1
ATOM 2165 C CA . LEU A 1 283 ? -10.162 -24.973 -2.904 1.00 86.88 283 LEU A CA 1
ATOM 2166 C C . LEU A 1 283 ? -9.322 -23.837 -2.302 1.00 86.88 283 LEU A C 1
ATOM 2168 O O . LEU A 1 283 ? -8.957 -22.894 -3.006 1.00 86.88 283 LEU A O 1
ATOM 2172 N N . GLU A 1 284 ? -8.909 -23.962 -1.037 1.00 87.62 284 GLU A N 1
ATOM 2173 C CA . GLU A 1 284 ? -7.950 -23.042 -0.414 1.00 87.62 284 GLU A CA 1
ATOM 2174 C C . GLU A 1 284 ? -6.614 -23.006 -1.171 1.00 87.62 284 GLU A C 1
ATOM 2176 O O . GLU A 1 284 ? -6.029 -21.934 -1.353 1.00 87.62 284 GLU A O 1
ATOM 2181 N N . ARG A 1 285 ? -6.110 -24.155 -1.645 1.00 89.69 285 ARG A N 1
ATOM 2182 C CA . ARG A 1 285 ? -4.872 -24.213 -2.437 1.00 89.69 285 ARG A CA 1
ATOM 2183 C C . ARG A 1 285 ? -5.017 -23.456 -3.754 1.00 89.69 285 ARG A C 1
ATOM 2185 O O . ARG A 1 285 ? -4.099 -22.718 -4.116 1.00 89.69 285 ARG A O 1
ATOM 2192 N N . ILE A 1 286 ? -6.144 -23.619 -4.447 1.00 90.31 286 ILE A N 1
ATOM 2193 C CA . ILE A 1 286 ? -6.424 -22.930 -5.714 1.00 90.31 286 ILE A CA 1
ATOM 2194 C C . ILE A 1 286 ? -6.542 -21.421 -5.483 1.00 90.31 286 ILE A C 1
ATOM 2196 O O . ILE A 1 286 ? -5.862 -20.648 -6.151 1.00 90.31 286 ILE A O 1
ATOM 2200 N N . ILE A 1 287 ? -7.301 -20.995 -4.471 1.00 91.62 287 ILE A N 1
ATOM 2201 C CA . ILE A 1 287 ? -7.419 -19.585 -4.073 1.00 91.62 287 ILE A CA 1
ATOM 2202 C C . ILE A 1 287 ? -6.039 -18.971 -3.791 1.00 91.62 287 ILE A C 1
ATOM 2204 O O . ILE A 1 287 ? -5.715 -17.884 -4.274 1.00 91.62 287 ILE A O 1
ATOM 2208 N N . ASN A 1 288 ? -5.202 -19.671 -3.022 1.00 90.81 288 ASN A N 1
ATOM 2209 C CA . ASN A 1 288 ? -3.846 -19.221 -2.715 1.00 90.81 288 ASN A CA 1
ATOM 2210 C C . ASN A 1 288 ? -2.980 -19.090 -3.975 1.00 90.81 288 ASN A C 1
ATOM 2212 O O . ASN A 1 288 ? -2.221 -18.128 -4.089 1.00 90.81 288 ASN A O 1
ATOM 2216 N N . ALA A 1 289 ? -3.091 -20.034 -4.913 1.00 92.00 289 ALA A N 1
ATOM 2217 C CA . ALA A 1 289 ? -2.387 -19.973 -6.189 1.00 92.00 289 ALA A CA 1
ATOM 2218 C C . ALA A 1 289 ? -2.867 -18.790 -7.042 1.00 92.00 289 ALA A C 1
ATOM 2220 O O . ALA A 1 289 ? -2.037 -18.052 -7.569 1.00 92.00 289 ALA A O 1
ATOM 2221 N N . ASN A 1 290 ? -4.180 -18.557 -7.108 1.00 92.44 290 ASN A N 1
ATOM 2222 C CA . ASN A 1 290 ? -4.765 -17.459 -7.874 1.00 92.44 290 ASN A CA 1
ATOM 2223 C C . ASN A 1 290 ? -4.326 -16.091 -7.346 1.00 92.44 290 ASN A C 1
ATOM 2225 O O . ASN A 1 290 ? -3.943 -15.217 -8.122 1.00 92.44 290 ASN A O 1
ATOM 2229 N N . LEU A 1 291 ? -4.333 -15.910 -6.023 1.00 91.69 291 LEU A N 1
ATOM 2230 C CA . LEU A 1 291 ? -3.865 -14.671 -5.402 1.00 91.69 291 LEU A CA 1
ATOM 2231 C C . LEU A 1 291 ? -2.369 -14.457 -5.605 1.00 91.69 291 LEU A C 1
ATOM 2233 O O . LEU A 1 291 ? -1.966 -13.338 -5.895 1.00 91.69 291 LEU A O 1
ATOM 2237 N N . LYS A 1 292 ? -1.560 -15.517 -5.526 1.00 89.31 292 LYS A N 1
ATOM 2238 C CA . LYS A 1 292 ? -0.123 -15.433 -5.808 1.00 89.31 292 LYS A CA 1
ATOM 2239 C C . LYS A 1 292 ? 0.159 -15.090 -7.273 1.00 89.31 292 LYS A C 1
ATOM 2241 O O . LYS A 1 292 ? 1.110 -14.376 -7.565 1.00 89.31 292 LYS A O 1
ATOM 2246 N N . GLU A 1 293 ? -0.659 -15.581 -8.198 1.00 90.25 293 GLU A N 1
ATOM 2247 C CA . GLU A 1 293 ? -0.571 -15.218 -9.614 1.00 90.25 293 GLU A CA 1
ATOM 2248 C C . GLU A 1 293 ? -0.992 -13.756 -9.845 1.00 90.25 293 GLU A C 1
ATOM 2250 O O . GLU A 1 293 ? -0.309 -13.038 -10.571 1.00 90.25 293 GLU A O 1
ATOM 2255 N N . LEU A 1 294 ? -2.064 -13.276 -9.202 1.00 89.44 294 LEU A N 1
ATOM 2256 C CA . LEU A 1 294 ? -2.440 -11.854 -9.226 1.00 89.44 294 LEU A CA 1
ATOM 2257 C C . LEU A 1 294 ? -1.330 -10.971 -8.654 1.00 89.44 294 LEU A C 1
ATOM 2259 O O . LEU A 1 294 ? -0.946 -9.991 -9.287 1.00 89.44 294 LEU A O 1
ATOM 2263 N N . GLU A 1 295 ? -0.782 -11.353 -7.502 1.00 85.81 295 GLU A N 1
ATOM 2264 C CA . GLU A 1 295 ? 0.367 -10.703 -6.878 1.00 85.81 295 GLU A CA 1
ATOM 2265 C C . GLU A 1 295 ? 1.542 -10.656 -7.863 1.00 85.81 295 GLU A C 1
ATOM 2267 O O . GLU A 1 295 ? 2.078 -9.593 -8.156 1.00 85.81 295 GLU A O 1
ATOM 2272 N N . HIS A 1 296 ? 1.892 -11.784 -8.479 1.00 83.75 296 HIS A N 1
ATOM 2273 C CA . HIS A 1 296 ? 2.969 -11.828 -9.461 1.00 83.75 296 HIS A CA 1
ATOM 2274 C C . HIS A 1 296 ? 2.690 -10.959 -10.695 1.00 83.75 296 HIS A C 1
ATOM 2276 O O . HIS A 1 296 ? 3.610 -10.373 -11.247 1.00 83.75 296 HIS A O 1
ATOM 2282 N N . ARG A 1 297 ? 1.444 -10.809 -11.142 1.00 86.31 297 ARG A N 1
ATOM 2283 C CA . ARG A 1 297 ? 1.134 -9.923 -12.276 1.00 86.31 297 ARG A CA 1
ATOM 2284 C C . ARG A 1 297 ? 1.167 -8.438 -11.918 1.00 86.31 297 ARG A C 1
ATOM 2286 O O . ARG A 1 297 ? 1.376 -7.618 -12.807 1.00 86.31 297 ARG A O 1
ATOM 2293 N N . ILE A 1 298 ? 0.913 -8.098 -10.656 1.00 83.31 298 ILE A N 1
ATOM 2294 C CA . ILE A 1 298 ? 0.858 -6.716 -10.157 1.00 83.31 298 ILE A CA 1
ATOM 2295 C C . ILE A 1 298 ? 2.241 -6.237 -9.694 1.00 83.31 298 ILE A C 1
ATOM 2297 O O . ILE A 1 298 ? 2.618 -5.090 -9.947 1.00 83.31 298 ILE A O 1
ATOM 2301 N N . PHE A 1 299 ? 2.990 -7.118 -9.031 1.00 78.44 299 PHE A N 1
ATOM 2302 C CA . PHE A 1 299 ? 4.263 -6.826 -8.370 1.00 78.44 299 PHE A CA 1
ATOM 2303 C C . PHE A 1 299 ? 5.452 -7.579 -8.983 1.00 78.44 299 PHE A C 1
ATOM 2305 O O . PHE A 1 299 ? 6.599 -7.224 -8.734 1.00 78.44 299 PHE A O 1
ATOM 2312 N N . GLY A 1 300 ? 5.218 -8.635 -9.763 1.00 72.44 300 GLY A N 1
ATOM 2313 C CA . GLY A 1 300 ? 6.281 -9.342 -10.470 1.00 72.44 300 GLY A CA 1
ATOM 2314 C C . GLY A 1 300 ? 6.746 -8.536 -11.676 1.00 72.44 300 GLY A C 1
ATOM 2315 O O . GLY A 1 300 ? 5.946 -8.138 -12.519 1.00 72.44 300 GLY A O 1
ATOM 2316 N N . THR A 1 301 ? 8.056 -8.304 -11.714 1.00 48.06 301 THR A N 1
ATOM 2317 C CA . THR A 1 301 ? 8.813 -7.615 -12.766 1.00 48.06 301 THR A CA 1
ATOM 2318 C C . THR A 1 301 ? 8.263 -7.877 -14.171 1.00 48.06 301 THR A C 1
ATOM 2320 O O . THR A 1 301 ? 8.198 -9.034 -14.602 1.00 48.06 301 THR A O 1
ATOM 2323 N N . PHE A 1 302 ? 7.903 -6.800 -14.870 1.00 47.06 302 PHE A N 1
ATOM 2324 C CA . PHE A 1 302 ? 7.751 -6.783 -16.324 1.00 47.06 302 PHE A CA 1
ATOM 2325 C C . PHE A 1 302 ? 9.101 -6.589 -17.002 1.00 47.06 302 PHE A C 1
ATOM 2327 O O . PHE A 1 302 ? 9.941 -5.871 -16.418 1.00 47.06 302 PHE A O 1
#

Sequence (302 aa):
QPMTFGWRAESGTSSLVVRAQATGDNNHKNDSVSQKITLGETTSQADSLFNQGLSLFAQGKYAQAQSLFSNATIRYTEAGNGEGAMQASQYEELCSSYVYAQELMNQGDTASNAGSFETAAQYYTQARDKYGEIGDTQMQSAAQEKLDNALASTGFSIDMKYVGISVAAVAAIALVTLLISRRRGRPMRPVEPSTSRFRLEEPEEAPSPPPSISRPVSTSAREAAPARDMSPAELVQFHQKTEDALSRFSKSYIRSNLQQAMRVYLSLEGEKKQLPRGRDLELERIINANLKELEHRIFGTF